Protein AF-A0A3C1A753-F1 (afdb_monomer)

Sequence (246 aa):
MDMDLEMENSFTKRYIFKSLMLLSLISGLFYFYMNHIDFISSALAYNKMNVSNIGYTFLRMFGGIFLPVVFIVPSMFEYGRIKLARAGFIAYGICHLITASWIIYFLVSKPASDILSQAKVLEFLKEGGFVYSITFWDTYGLLGTVFSIIYGIVAIYTGIFFDRDKAIAKMLVLLLFTLRILLPLFSNMLTEGRIFSLFWITNNALQIASQLLFSIAIMIAGSSNYTWIELVWDQLATAENEYTEQ

Radius of gyration: 20.33 Å; Cα contacts (8 Å, |Δi|>4): 313; chains: 1; bounding box: 58×30×67 Å

Secondary structure (DSSP, 8-state):
-HHHHHHHHHHHHHHHHHHHHHHHHHHHHHHIIIIIHHHHHHHHHTT---HHHHHHHHHHHIIIIIHHHHHHSPPSSTTHHHHHHHHHHHHHHHHHHHGGGHHHHHHHHS-GGGGG-HHHHHHHHHHTT--SSBSBSS--SHHHHHHHHHHHHHHHHHHHHTTT-HHHHHHHHHHHHHHHHHHHHHHHHHHTS-S--HHHHHHHHHHHHHHHHHHHHHHHHTTSHHHHIIIII--STTHHHHTT--

Foldseek 3Di:
DVVVVVVVLLVVLVVLLLVLLVLLQVLLVVLCVPPPVVLVVVCVVVVLCDQLNVLVNVLSCLQRHQLSCLLNDQDPDQQSSLLSNLVSLLSNLVSLLSNLCVVVVCVVPDPPVCLPPLVSQVVSCVVSVRPQASVAPPQGGDLSNVLSNVLSVLSNVLSVCVPPDLVVNLVSLVVSLVSNQVSNQVRCCVPPVDRDDPVRCVSCVSNSSSSVSNSVSSVSCSPDPVSVCVRRSVDPPVVVVVVVVD

Nearest PDB structures (foldseek):
  7s3i-assembly1_R  TM=2.939E-01  e=1.396E-01  Homo sapiens
  8ha0-assembly1_R  TM=3.255E-01  e=3.904E-01  Homo sapiens
  8yh5-assembly1_R  TM=3.008E-01  e=5.741E-01  Influenza A virus (A/Victoria/3/1975(H3N2))
  8hao-assembly1_I  TM=3.132E-01  e=6.528E-01  Homo sapiens
  8jwz-assembly1_A  TM=3.282E-01  e=7.189E+00  Homo sapiens

Mean predicted aligned error: 6.45 Å

pLDDT: mean 85.04, std 13.39, range [38.66, 98.25]

Structure (mmCIF, N/CA/C/O backbone):
data_AF-A0A3C1A753-F1
#
_entry.id   AF-A0A3C1A753-F1
#
loop_
_atom_site.group_PDB
_atom_site.id
_atom_site.type_symbol
_atom_site.label_atom_id
_atom_site.label_alt_id
_atom_site.label_comp_id
_atom_site.label_asym_id
_atom_site.label_entity_id
_atom_site.label_seq_id
_atom_site.pdbx_PDB_ins_code
_atom_site.Cartn_x
_atom_site.Cartn_y
_atom_site.Cartn_z
_atom_site.occupancy
_atom_site.B_iso_or_equiv
_atom_site.auth_seq_id
_atom_site.auth_comp_id
_atom_site.auth_asym_id
_atom_site.auth_atom_id
_atom_site.pdbx_PDB_model_num
ATOM 1 N N . MET A 1 1 ? -16.183 -0.041 39.823 1.00 55.12 1 MET A N 1
ATOM 2 C CA . MET A 1 1 ? -14.736 0.255 39.882 1.00 55.12 1 MET A CA 1
ATOM 3 C C . MET A 1 1 ? -14.019 -0.216 38.622 1.00 55.12 1 MET A C 1
ATOM 5 O O . MET A 1 1 ? -13.418 0.628 37.980 1.00 55.12 1 MET A O 1
ATOM 9 N N . ASP A 1 2 ? -14.144 -1.483 38.196 1.00 59.03 2 ASP A N 1
ATOM 10 C CA . ASP A 1 2 ? -13.547 -1.934 36.916 1.00 59.03 2 ASP A CA 1
ATOM 11 C C . ASP A 1 2 ? -14.225 -1.336 35.668 1.00 59.03 2 ASP A C 1
ATOM 13 O O . ASP A 1 2 ? -13.555 -1.014 34.692 1.00 59.03 2 ASP A O 1
ATOM 17 N N . MET A 1 3 ? -15.539 -1.096 35.722 1.00 57.91 3 MET A N 1
ATOM 18 C CA . MET A 1 3 ? -16.307 -0.544 34.596 1.00 57.91 3 MET A CA 1
ATOM 19 C C . MET A 1 3 ? -15.998 0.939 34.311 1.00 57.91 3 MET A C 1
ATOM 21 O O . MET A 1 3 ? -15.917 1.343 33.153 1.00 57.91 3 MET A O 1
ATOM 25 N N . ASP A 1 4 ? -15.756 1.746 35.350 1.00 57.72 4 ASP A N 1
ATOM 26 C CA . ASP A 1 4 ? -15.390 3.163 35.195 1.00 57.72 4 ASP A CA 1
ATOM 27 C C . ASP A 1 4 ? -13.983 3.310 34.591 1.00 57.72 4 ASP A C 1
ATOM 29 O O . ASP A 1 4 ? -13.765 4.130 33.698 1.00 57.72 4 ASP A O 1
ATOM 33 N N . LEU A 1 5 ? -13.049 2.443 35.008 1.00 62.38 5 LEU A N 1
ATOM 34 C CA . LEU A 1 5 ? -11.703 2.348 34.436 1.00 62.38 5 LEU A CA 1
ATOM 35 C C . LEU A 1 5 ? -11.726 1.870 32.974 1.00 62.38 5 LEU A C 1
ATOM 37 O O . LEU A 1 5 ? -10.949 2.364 32.156 1.00 62.38 5 LEU A O 1
ATOM 41 N N . GLU A 1 6 ? -12.610 0.935 32.610 1.00 60.88 6 GLU A N 1
ATOM 42 C CA . GLU A 1 6 ? -12.778 0.509 31.214 1.00 60.88 6 GLU A CA 1
ATOM 43 C C . GLU A 1 6 ? -13.370 1.612 30.325 1.00 60.88 6 GLU A C 1
ATOM 45 O O . GLU A 1 6 ? -12.898 1.802 29.196 1.00 60.88 6 GLU A O 1
ATOM 50 N N . MET A 1 7 ? -14.341 2.382 30.827 1.00 60.47 7 MET A N 1
ATOM 51 C CA . MET A 1 7 ? -14.925 3.508 30.089 1.00 60.47 7 MET A CA 1
ATOM 52 C C . MET A 1 7 ? -13.920 4.644 29.859 1.00 60.47 7 MET A C 1
ATOM 54 O O . MET A 1 7 ? -13.778 5.119 28.726 1.00 60.47 7 MET A O 1
ATOM 58 N N . GLU A 1 8 ? -13.173 5.048 30.890 1.00 66.56 8 GLU A N 1
ATOM 59 C CA . GLU A 1 8 ? -12.147 6.096 30.784 1.00 66.56 8 GLU A CA 1
ATOM 60 C C . GLU A 1 8 ? -11.019 5.692 29.813 1.00 66.56 8 GLU A C 1
ATOM 62 O O . GLU A 1 8 ? -10.555 6.480 28.975 1.00 66.56 8 GLU A O 1
ATOM 67 N N . ASN A 1 9 ? -10.635 4.413 29.839 1.00 76.50 9 ASN A N 1
ATOM 68 C CA . ASN A 1 9 ? -9.655 3.853 28.916 1.00 76.50 9 ASN A CA 1
ATOM 69 C C . ASN A 1 9 ? -10.192 3.800 27.471 1.00 76.50 9 ASN A C 1
ATOM 71 O O . ASN A 1 9 ? -9.440 4.045 26.524 1.00 76.50 9 ASN A O 1
ATOM 75 N N . SER A 1 10 ? -11.493 3.551 27.267 1.00 76.06 10 SER A N 1
ATOM 76 C CA . SER A 1 10 ? -12.080 3.571 25.919 1.00 76.06 10 SER A CA 1
ATOM 77 C C . SER A 1 10 ? -12.083 4.968 25.301 1.00 76.06 10 SER A C 1
ATOM 79 O O . SER A 1 10 ? -11.733 5.125 24.127 1.00 76.06 10 SER A O 1
ATOM 81 N N . PHE A 1 11 ? -12.388 6.003 26.091 1.00 82.56 11 PHE A N 1
ATOM 82 C CA . PHE A 1 11 ? -12.322 7.387 25.622 1.00 82.56 11 PHE A CA 1
ATOM 83 C C . PHE A 1 11 ? -10.909 7.720 25.135 1.00 82.56 11 PHE A C 1
ATOM 85 O O . PHE A 1 11 ? -10.722 8.117 23.985 1.00 82.56 11 PHE A O 1
ATOM 92 N N . THR A 1 12 ? -9.892 7.440 25.950 1.00 89.06 12 THR A N 1
ATOM 93 C CA . THR A 1 12 ? -8.487 7.666 25.582 1.00 89.06 12 THR A CA 1
ATOM 94 C C . THR A 1 12 ? -8.103 6.923 24.296 1.00 89.06 12 THR A C 1
ATOM 96 O O . THR A 1 12 ? -7.538 7.520 23.373 1.00 89.06 12 THR A O 1
ATOM 99 N N . LYS A 1 13 ? -8.475 5.641 24.168 1.00 89.75 13 LYS A N 1
ATOM 100 C CA . LYS A 1 13 ? -8.228 4.844 22.954 1.00 89.75 13 LYS A CA 1
ATOM 101 C C . LYS A 1 13 ? -8.903 5.432 21.716 1.00 89.75 13 LYS A C 1
ATOM 103 O O . LYS A 1 13 ? -8.273 5.464 20.659 1.00 89.75 13 LYS A O 1
ATOM 108 N N . ARG A 1 14 ? -10.135 5.941 21.833 1.00 90.19 14 ARG A N 1
ATOM 109 C CA . ARG A 1 14 ? -10.855 6.621 20.742 1.00 90.19 14 ARG A CA 1
ATOM 110 C C . ARG A 1 14 ? -10.078 7.839 20.237 1.00 90.19 14 ARG A C 1
ATOM 112 O O . ARG A 1 14 ? -9.915 7.988 19.025 1.00 90.19 14 ARG A O 1
ATOM 119 N N . TYR A 1 15 ? -9.579 8.695 21.133 1.00 92.31 15 TYR A N 1
ATOM 120 C CA . TYR A 1 15 ? -8.795 9.878 20.742 1.00 92.31 15 TYR A CA 1
ATOM 121 C C . TYR A 1 15 ? -7.475 9.505 20.082 1.00 92.31 15 TYR A C 1
ATOM 123 O O . TYR A 1 15 ? -7.141 10.067 19.035 1.00 92.31 15 TYR A O 1
ATOM 131 N N . ILE A 1 16 ? -6.745 8.543 20.653 1.00 95.19 16 ILE A N 1
ATOM 132 C CA . ILE A 1 16 ? -5.482 8.080 20.074 1.00 95.19 16 ILE A CA 1
ATOM 133 C C . ILE A 1 16 ? -5.736 7.490 18.683 1.00 95.19 16 ILE A C 1
ATOM 135 O O . ILE A 1 16 ? -5.066 7.878 17.729 1.00 95.19 16 ILE A O 1
ATOM 139 N N . PHE A 1 17 ? -6.742 6.625 18.533 1.00 94.94 17 PHE A N 1
ATOM 140 C CA . PHE A 1 17 ? -7.103 6.029 17.247 1.00 94.94 17 PHE A CA 1
ATOM 141 C C . PHE A 1 17 ? -7.399 7.085 16.180 1.00 94.94 17 PHE A C 1
ATOM 143 O O . PHE A 1 17 ? -6.799 7.062 15.105 1.00 94.94 17 PHE A O 1
ATOM 150 N N . LYS A 1 18 ? -8.287 8.040 16.482 1.00 94.06 18 LYS A N 1
ATOM 151 C CA . LYS A 1 18 ? -8.652 9.108 15.540 1.00 94.06 18 LYS A CA 1
ATOM 152 C C . LYS A 1 18 ? -7.454 9.982 15.182 1.00 94.06 18 LYS A C 1
ATOM 154 O O . LYS A 1 18 ? -7.287 10.327 14.016 1.00 94.06 18 LYS A O 1
ATOM 159 N N . SER A 1 19 ? -6.603 10.297 16.158 1.00 96.88 19 SER A N 1
ATOM 160 C CA . SER A 1 19 ? -5.391 11.091 15.930 1.00 96.88 19 SER A CA 1
ATOM 161 C C . SER A 1 19 ? -4.410 10.360 15.017 1.00 96.88 19 SER A C 1
ATOM 163 O O . SER A 1 19 ? -3.898 10.948 14.070 1.00 96.88 19 SER A O 1
ATOM 165 N N . LEU A 1 20 ? -4.191 9.061 15.242 1.00 97.81 20 LEU A N 1
ATOM 166 C CA . LEU A 1 20 ? -3.329 8.239 14.393 1.00 97.81 20 LEU A CA 1
ATOM 167 C C . LEU A 1 20 ? -3.884 8.092 12.974 1.00 97.81 20 LEU A C 1
ATOM 169 O O . LEU A 1 20 ? -3.118 8.202 12.020 1.00 97.81 20 LEU A O 1
ATOM 173 N N . MET A 1 21 ? -5.197 7.896 12.813 1.00 96.94 21 MET A N 1
ATOM 174 C CA . MET A 1 21 ? -5.832 7.852 11.491 1.00 96.94 21 MET A CA 1
ATOM 175 C C . MET A 1 21 ? -5.707 9.194 10.765 1.00 96.94 21 MET A C 1
ATOM 177 O O . MET A 1 21 ? -5.356 9.221 9.587 1.00 96.94 21 MET A O 1
ATOM 181 N N . LEU A 1 22 ? -5.918 10.314 11.464 1.00 97.38 22 LEU A N 1
ATOM 182 C CA . LEU A 1 22 ? -5.755 11.651 10.895 1.00 97.38 22 LEU A CA 1
ATOM 183 C C . LEU A 1 22 ? -4.306 11.916 10.473 1.00 97.38 22 LEU A C 1
ATOM 185 O O . LEU A 1 22 ? -4.066 12.367 9.356 1.00 97.38 22 LEU A O 1
ATOM 189 N N . LEU A 1 23 ? -3.332 11.597 11.326 1.00 97.81 23 LEU A N 1
ATOM 190 C CA . LEU A 1 23 ? -1.914 11.725 10.987 1.00 97.81 23 LEU A CA 1
ATOM 191 C C . LEU A 1 23 ? -1.521 10.787 9.837 1.00 97.81 23 LEU A C 1
ATOM 193 O O . LEU A 1 23 ? -0.737 11.176 8.969 1.00 97.81 23 LEU A O 1
ATOM 197 N N . SER A 1 24 ? -2.088 9.578 9.790 1.00 97.62 24 SER A N 1
ATOM 198 C CA . SER A 1 24 ? -1.908 8.640 8.680 1.00 97.62 24 SER A CA 1
ATOM 199 C C . SER A 1 24 ? -2.419 9.229 7.363 1.00 97.62 24 SER A C 1
ATOM 201 O O . SER A 1 24 ? -1.692 9.202 6.365 1.00 97.62 24 SER A O 1
ATOM 203 N N . LEU A 1 25 ? -3.612 9.833 7.379 1.00 97.44 25 LEU A N 1
ATOM 204 C CA . LEU A 1 25 ? -4.205 10.518 6.234 1.00 97.44 25 LEU A CA 1
ATOM 205 C C . LEU A 1 25 ? -3.361 11.714 5.787 1.00 97.44 25 LEU A C 1
ATOM 207 O O . LEU A 1 25 ? -3.042 11.823 4.608 1.00 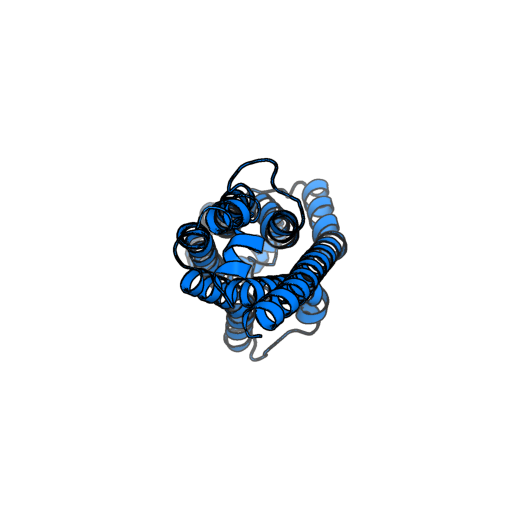97.44 25 LEU A O 1
ATOM 211 N N . ILE A 1 26 ? -2.971 12.593 6.714 1.00 97.31 26 ILE A N 1
ATOM 212 C CA . ILE A 1 26 ? -2.125 13.757 6.412 1.00 97.31 26 ILE A CA 1
ATOM 213 C C . ILE A 1 26 ? -0.814 13.288 5.774 1.00 97.31 26 ILE A C 1
ATOM 215 O O . ILE A 1 26 ? -0.447 13.771 4.707 1.00 97.31 26 ILE A O 1
ATOM 219 N N . SER A 1 27 ? -0.147 12.291 6.357 1.00 95.94 27 SER A N 1
ATOM 220 C CA . SER A 1 27 ? 1.099 11.740 5.806 1.00 95.94 27 SER A CA 1
ATOM 221 C C . SER A 1 27 ? 0.900 11.180 4.392 1.00 95.94 27 SER A C 1
ATOM 223 O O . SER A 1 27 ? 1.724 11.411 3.507 1.00 95.94 27 SER A O 1
ATOM 225 N N . GLY A 1 28 ? -0.213 10.481 4.156 1.00 94.44 28 GLY A N 1
ATOM 226 C CA . GLY A 1 28 ? -0.566 9.942 2.846 1.00 94.44 28 GLY A CA 1
ATOM 227 C C . GLY A 1 28 ? -0.881 11.021 1.807 1.00 94.44 28 GLY A C 1
ATOM 228 O O . GLY A 1 28 ? -0.413 10.924 0.673 1.00 94.44 28 GLY A O 1
ATOM 229 N N . LEU A 1 29 ? -1.600 12.078 2.193 1.00 95.06 29 LEU A N 1
ATOM 230 C CA . LEU A 1 29 ? -1.891 13.236 1.342 1.00 95.06 29 LEU A CA 1
ATOM 231 C C . LEU A 1 29 ? -0.622 14.013 0.988 1.00 95.06 29 LEU A C 1
ATOM 233 O O . LEU A 1 29 ? -0.420 14.334 -0.180 1.00 95.06 29 LEU A O 1
ATOM 237 N N . PHE A 1 30 ? 0.256 14.269 1.961 1.00 93.94 30 PHE A N 1
ATOM 238 C CA . PHE A 1 30 ? 1.541 14.924 1.709 1.00 93.94 30 PHE A CA 1
ATOM 239 C C . PHE A 1 30 ? 2.424 14.084 0.784 1.00 93.94 30 PHE A C 1
ATOM 241 O O . PHE A 1 30 ? 3.000 14.622 -0.158 1.00 93.94 30 PHE A O 1
ATOM 248 N N . TYR A 1 31 ? 2.488 12.763 0.991 1.00 90.25 31 TYR A N 1
ATOM 249 C CA . TYR A 1 31 ? 3.198 11.869 0.076 1.00 90.25 31 TYR A CA 1
ATOM 250 C C . TYR A 1 31 ? 2.623 11.942 -1.345 1.00 90.25 31 TYR A C 1
ATOM 252 O O . TYR A 1 31 ? 3.378 12.081 -2.308 1.00 90.25 31 TYR A O 1
ATOM 260 N N . PHE A 1 32 ? 1.294 11.869 -1.472 1.00 90.19 32 PHE A N 1
ATOM 261 C CA . PHE A 1 32 ? 0.607 11.936 -2.759 1.00 90.19 32 PHE A CA 1
ATOM 262 C C . PHE A 1 32 ? 0.884 13.266 -3.471 1.00 90.19 32 PHE A C 1
ATOM 264 O O . PHE A 1 32 ? 1.232 13.269 -4.649 1.00 90.19 32 PHE A O 1
ATOM 271 N N . TYR A 1 33 ? 0.805 14.382 -2.747 1.00 89.94 33 TYR A N 1
ATOM 272 C CA . TYR A 1 33 ? 1.102 15.710 -3.274 1.00 89.94 33 TYR A CA 1
ATOM 273 C C . TYR A 1 33 ? 2.557 15.834 -3.739 1.00 89.94 33 TYR A C 1
ATOM 275 O O . TYR A 1 33 ? 2.796 16.181 -4.890 1.00 89.94 33 TYR A O 1
ATOM 283 N N . MET A 1 34 ? 3.522 15.502 -2.875 1.00 86.31 34 MET A N 1
ATOM 284 C CA . MET A 1 34 ? 4.944 15.739 -3.146 1.00 86.31 34 MET A CA 1
ATOM 285 C C . MET A 1 34 ? 5.547 14.805 -4.194 1.00 86.31 34 MET A C 1
ATOM 287 O O . MET A 1 34 ? 6.468 15.206 -4.891 1.00 86.31 34 MET A O 1
ATOM 291 N N . ASN A 1 35 ? 5.093 13.550 -4.271 1.00 80.69 35 ASN A N 1
ATOM 292 C CA . ASN A 1 35 ? 5.748 12.542 -5.113 1.00 80.69 35 ASN A CA 1
ATOM 293 C C . ASN A 1 35 ? 4.867 12.046 -6.260 1.00 80.69 35 ASN A C 1
ATOM 295 O O . ASN A 1 35 ? 5.382 11.568 -7.270 1.00 80.69 35 ASN A O 1
ATOM 299 N N . HIS A 1 36 ? 3.541 12.093 -6.107 1.00 85.88 36 HIS A N 1
ATOM 300 C CA . HIS A 1 36 ? 2.639 11.385 -7.016 1.00 85.88 36 HIS A CA 1
ATOM 301 C C . HIS A 1 36 ? 1.930 12.304 -8.017 1.00 85.88 36 HIS A C 1
ATOM 303 O O . HIS A 1 36 ? 1.678 11.882 -9.145 1.00 85.88 36 HIS A O 1
ATOM 309 N N . ILE A 1 37 ? 1.661 13.566 -7.669 1.00 87.75 37 ILE A N 1
ATOM 310 C CA . ILE A 1 37 ? 1.078 14.539 -8.614 1.00 87.75 37 ILE A CA 1
ATOM 311 C C . ILE A 1 37 ? 2.035 14.830 -9.775 1.00 87.75 37 ILE A C 1
ATOM 313 O O . ILE A 1 37 ? 1.609 14.820 -10.934 1.00 87.75 37 ILE A O 1
ATOM 317 N N . ASP A 1 38 ? 3.323 15.016 -9.490 1.00 84.50 38 ASP A N 1
ATOM 318 C CA . ASP A 1 38 ? 4.346 15.237 -10.520 1.00 84.50 38 ASP A CA 1
ATOM 319 C C . ASP A 1 38 ? 4.477 14.026 -11.445 1.00 84.50 38 ASP A C 1
ATOM 321 O O . ASP A 1 38 ? 4.609 14.170 -12.664 1.00 84.50 38 ASP A O 1
ATOM 325 N N . PHE A 1 39 ? 4.358 12.821 -10.879 1.00 85.88 39 PHE A N 1
ATOM 326 C CA . PHE A 1 39 ? 4.313 11.583 -11.646 1.00 85.88 39 PHE A CA 1
ATOM 327 C C . PHE A 1 39 ? 3.107 11.548 -12.598 1.00 85.88 39 PHE A C 1
ATOM 329 O O . PHE A 1 39 ? 3.294 11.312 -13.792 1.00 85.88 39 PHE A O 1
ATOM 336 N N . ILE A 1 40 ? 1.886 11.808 -12.108 1.00 89.06 40 ILE A N 1
ATOM 337 C CA . ILE A 1 40 ? 0.671 11.801 -12.943 1.00 89.06 40 ILE A CA 1
ATOM 338 C C . ILE A 1 40 ? 0.789 12.843 -14.057 1.00 89.06 40 ILE A C 1
ATOM 340 O O . ILE A 1 40 ? 0.540 12.533 -15.222 1.00 89.06 40 ILE A O 1
ATOM 344 N N . SER A 1 41 ? 1.193 14.064 -13.705 1.00 88.19 41 SER A N 1
ATOM 345 C CA . SER A 1 41 ? 1.320 15.177 -14.647 1.00 88.19 41 SER A CA 1
ATOM 346 C C . SER A 1 41 ? 2.337 14.859 -15.740 1.00 88.19 41 SER A C 1
ATOM 348 O O . SER A 1 41 ? 2.051 15.047 -16.920 1.00 88.19 41 SER A O 1
ATOM 350 N N . SER A 1 42 ? 3.483 14.281 -15.367 1.00 86.69 42 SER A N 1
ATOM 351 C CA . SER A 1 42 ? 4.502 13.834 -16.320 1.00 86.69 42 SER A CA 1
ATOM 352 C C . SER A 1 42 ? 3.988 12.696 -17.206 1.00 86.69 42 SER A C 1
ATOM 354 O O . SER A 1 42 ? 4.129 12.746 -18.427 1.00 86.69 42 SER A O 1
ATOM 356 N N . ALA A 1 43 ? 3.342 11.681 -16.626 1.00 87.94 43 ALA A N 1
ATOM 357 C CA . ALA A 1 43 ? 2.802 10.554 -17.383 1.00 87.94 43 ALA A CA 1
ATOM 358 C C . ALA A 1 43 ? 1.745 10.998 -18.408 1.00 87.94 43 ALA A C 1
ATOM 360 O O . ALA A 1 43 ? 1.708 10.461 -19.514 1.00 87.94 43 ALA A O 1
ATOM 361 N N . LEU A 1 44 ? 0.917 11.991 -18.072 1.00 89.75 44 LEU A N 1
ATOM 362 C CA . LEU A 1 44 ? -0.050 12.580 -18.998 1.00 89.75 44 LEU A CA 1
ATOM 363 C C . LEU A 1 44 ? 0.633 13.434 -20.072 1.00 89.75 44 LEU A C 1
ATOM 365 O O . LEU A 1 44 ? 0.372 13.229 -21.256 1.00 89.75 44 LEU A O 1
ATOM 369 N N . ALA A 1 45 ? 1.540 14.335 -19.682 1.00 90.44 45 ALA A N 1
ATOM 370 C CA . ALA A 1 45 ? 2.228 15.242 -20.604 1.00 90.44 45 ALA A CA 1
ATOM 371 C C . ALA A 1 45 ? 3.022 14.498 -21.691 1.00 90.44 45 ALA A C 1
ATOM 373 O O . ALA A 1 45 ? 3.040 14.922 -22.843 1.00 90.44 45 ALA A O 1
ATOM 374 N N . TYR A 1 46 ? 3.632 13.361 -21.344 1.00 88.44 46 TYR A N 1
ATOM 375 C CA . TYR A 1 46 ? 4.403 12.539 -22.281 1.00 88.44 46 TYR A CA 1
ATOM 376 C C . TYR A 1 46 ? 3.596 11.400 -22.930 1.00 88.44 46 TYR A C 1
ATOM 378 O O . TYR A 1 46 ? 4.179 10.553 -23.609 1.00 88.44 46 TYR A O 1
ATOM 386 N N . ASN A 1 47 ? 2.272 11.352 -22.730 1.00 88.12 47 ASN A N 1
ATOM 387 C CA . ASN A 1 47 ? 1.389 10.285 -23.218 1.00 88.12 47 ASN A CA 1
ATOM 388 C C . ASN A 1 47 ? 1.871 8.869 -22.830 1.00 88.12 47 ASN A C 1
ATOM 390 O O . ASN A 1 47 ? 1.878 7.928 -23.625 1.00 88.12 47 ASN A O 1
ATOM 394 N N . LYS A 1 48 ? 2.322 8.725 -21.581 1.00 88.69 48 LYS A N 1
ATOM 395 C CA . LYS A 1 48 ? 2.802 7.474 -20.977 1.00 88.69 48 LYS A CA 1
ATOM 396 C C . LYS A 1 48 ? 1.834 6.929 -19.924 1.00 88.69 48 LYS A C 1
ATOM 398 O O . LYS A 1 48 ? 2.218 6.098 -19.107 1.00 88.69 48 LYS A O 1
ATOM 403 N N . MET A 1 49 ? 0.571 7.356 -19.918 1.00 90.00 49 MET A N 1
ATOM 404 C CA . MET A 1 49 ? -0.440 6.838 -18.988 1.00 90.00 49 MET A CA 1
ATOM 405 C C . MET A 1 49 ? -0.949 5.452 -19.430 1.00 90.00 49 MET A C 1
ATOM 407 O O . MET A 1 49 ? -2.010 5.314 -20.029 1.00 90.00 49 MET A O 1
ATOM 411 N N . ASN A 1 50 ? -0.158 4.414 -19.157 1.00 89.38 50 ASN A N 1
ATOM 412 C CA . ASN A 1 50 ? -0.504 3.013 -19.414 1.00 89.38 50 ASN A CA 1
ATOM 413 C C . ASN A 1 50 ? -1.251 2.361 -18.227 1.00 89.38 50 ASN A C 1
ATOM 415 O O . ASN A 1 50 ? -1.370 2.944 -17.148 1.00 89.38 50 ASN A O 1
ATOM 419 N N . VAL A 1 51 ? -1.738 1.125 -18.409 1.00 90.94 51 VAL A N 1
ATOM 420 C CA . VAL A 1 51 ? -2.531 0.391 -17.397 1.00 90.94 51 VAL A CA 1
ATOM 421 C C . VAL A 1 51 ? -1.783 0.237 -16.069 1.00 90.94 51 VAL A C 1
ATOM 423 O O . VAL A 1 51 ? -2.369 0.444 -15.007 1.00 90.94 51 VAL A O 1
ATOM 426 N N . SER A 1 52 ? -0.480 -0.053 -16.113 1.00 89.44 52 SER A N 1
ATOM 427 C CA . SER A 1 52 ? 0.354 -0.146 -14.910 1.00 89.44 52 SER A CA 1
ATOM 428 C C . SER A 1 52 ? 0.406 1.187 -14.154 1.00 89.44 52 SER A C 1
ATOM 430 O O . SER A 1 52 ? 0.269 1.213 -12.933 1.00 89.44 52 SER A O 1
ATOM 432 N N . ASN A 1 53 ? 0.541 2.307 -14.867 1.00 89.12 53 ASN A N 1
ATOM 433 C CA . ASN A 1 53 ? 0.593 3.652 -14.286 1.00 89.12 53 ASN A CA 1
ATOM 434 C C . ASN A 1 53 ? -0.754 4.087 -13.677 1.00 89.12 53 ASN A C 1
ATOM 436 O O . ASN A 1 53 ? -0.789 4.732 -12.623 1.00 89.12 53 ASN A O 1
ATOM 440 N N . ILE A 1 54 ? -1.866 3.677 -14.293 1.00 90.94 54 ILE A N 1
ATOM 441 C CA . ILE A 1 54 ? -3.217 3.864 -13.746 1.00 90.94 54 ILE A CA 1
ATOM 442 C C . ILE A 1 54 ? -3.380 3.048 -12.459 1.00 90.94 54 ILE A C 1
ATOM 444 O O . ILE A 1 54 ? -3.762 3.601 -11.425 1.00 90.94 54 ILE A O 1
ATOM 448 N N . GLY A 1 55 ? -3.023 1.759 -12.491 1.00 91.62 55 GLY A N 1
ATOM 449 C CA . GLY A 1 55 ? -3.032 0.893 -11.311 1.00 91.62 55 GLY A CA 1
ATOM 450 C C . GLY A 1 55 ? -2.185 1.469 -10.178 1.00 91.62 55 GLY A C 1
ATOM 451 O O . GLY A 1 55 ? -2.637 1.529 -9.039 1.00 91.62 55 GLY A O 1
ATOM 452 N N . TYR A 1 56 ? -1.001 1.992 -10.498 1.00 88.88 56 TYR A N 1
ATOM 453 C CA . TYR A 1 56 ? -0.111 2.640 -9.538 1.00 88.88 56 TYR A CA 1
ATOM 454 C C . TYR A 1 56 ? -0.732 3.898 -8.919 1.00 88.88 56 TYR A C 1
ATOM 456 O O . TYR A 1 56 ? -0.572 4.149 -7.726 1.00 88.88 56 TYR A O 1
ATOM 464 N N . THR A 1 57 ? -1.496 4.667 -9.694 1.00 90.25 57 THR A N 1
ATOM 465 C CA . THR A 1 57 ? -2.200 5.845 -9.179 1.00 90.25 57 THR A CA 1
ATOM 466 C C . THR A 1 57 ? -3.279 5.478 -8.176 1.00 90.25 57 THR A C 1
ATOM 468 O O . THR A 1 57 ? -3.262 5.966 -7.042 1.00 90.25 57 THR A O 1
ATOM 471 N N . PHE A 1 58 ? -4.167 4.559 -8.547 1.00 93.06 58 PHE A N 1
ATOM 472 C CA . PHE A 1 58 ? -5.206 4.089 -7.636 1.00 93.06 58 PHE A CA 1
ATOM 473 C C . PHE A 1 58 ? -4.623 3.393 -6.413 1.00 93.06 58 PHE A C 1
ATOM 475 O O . PHE A 1 58 ? -5.124 3.571 -5.307 1.00 93.06 58 PHE A O 1
ATOM 482 N N . LEU A 1 59 ? -3.516 2.676 -6.573 1.00 91.88 59 LEU A N 1
ATOM 483 C CA . LEU A 1 59 ? -2.802 2.056 -5.472 1.00 91.88 59 LEU A CA 1
ATOM 484 C C . LEU A 1 59 ? -2.400 3.068 -4.387 1.00 91.88 59 LEU A C 1
ATOM 486 O O . LEU A 1 59 ? -2.623 2.814 -3.200 1.00 91.88 59 LEU A O 1
ATOM 490 N N . ARG A 1 60 ? -1.829 4.219 -4.772 1.00 89.44 60 ARG A N 1
ATOM 491 C CA . ARG A 1 60 ? -1.463 5.276 -3.812 1.00 89.44 60 ARG A CA 1
ATOM 492 C C . ARG A 1 60 ? -2.697 5.892 -3.157 1.00 89.44 60 ARG A C 1
ATOM 494 O O . ARG A 1 60 ? -2.683 6.115 -1.948 1.00 89.44 60 ARG A O 1
ATOM 501 N N . MET A 1 61 ? -3.768 6.100 -3.924 1.00 91.94 61 MET A N 1
ATOM 502 C CA . MET A 1 61 ? -5.031 6.626 -3.400 1.00 91.94 61 MET A CA 1
ATOM 503 C C . MET A 1 61 ? -5.674 5.671 -2.391 1.00 91.94 61 MET A C 1
ATOM 505 O O . MET A 1 61 ? -6.032 6.096 -1.295 1.00 91.94 61 MET A O 1
ATOM 509 N N . PHE A 1 62 ? -5.785 4.379 -2.710 1.00 93.81 62 PHE A N 1
ATOM 510 C CA . PHE A 1 62 ? -6.423 3.410 -1.822 1.00 93.81 62 PHE A CA 1
ATOM 511 C C . PHE A 1 62 ? -5.629 3.201 -0.531 1.00 93.81 62 PHE A C 1
ATOM 513 O O . PHE A 1 62 ? -6.191 3.285 0.560 1.00 93.81 62 PHE A O 1
ATOM 520 N N . GLY A 1 63 ? -4.318 2.973 -0.651 1.00 88.81 63 GLY A N 1
ATOM 521 C CA . GLY A 1 63 ?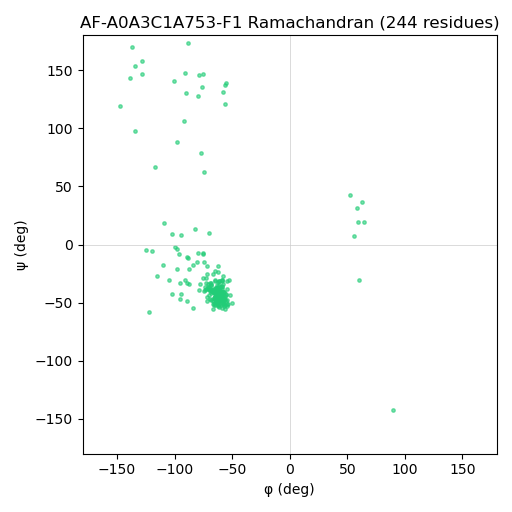 -3.468 2.663 0.496 1.00 88.81 63 GLY A CA 1
ATOM 522 C C . GLY A 1 63 ? -3.170 3.859 1.402 1.00 88.81 63 GLY A C 1
ATOM 523 O O . GLY A 1 63 ? -3.116 3.692 2.615 1.00 88.81 63 GLY A O 1
ATOM 524 N N . GLY A 1 64 ? -2.946 5.045 0.825 1.00 89.00 64 GLY A N 1
ATOM 525 C CA . GLY A 1 64 ? -2.503 6.228 1.572 1.00 89.00 64 GLY A CA 1
ATOM 526 C C . GLY A 1 64 ? -3.613 7.204 1.961 1.00 89.00 64 GLY A C 1
ATOM 527 O O . GLY A 1 64 ? -3.419 7.992 2.879 1.00 89.00 64 GLY A O 1
ATOM 528 N N . ILE A 1 65 ? -4.760 7.181 1.275 1.00 93.94 65 ILE A N 1
ATOM 529 C CA . ILE A 1 65 ? -5.824 8.182 1.466 1.00 93.94 65 ILE A CA 1
ATOM 530 C C . ILE A 1 65 ? -7.134 7.500 1.853 1.00 93.94 65 ILE A C 1
ATOM 532 O O . ILE A 1 65 ? -7.677 7.768 2.921 1.00 93.94 65 ILE A O 1
ATOM 536 N N . PHE A 1 66 ? -7.636 6.595 1.013 1.00 95.38 66 PHE A N 1
ATOM 537 C CA . PHE A 1 66 ? -8.956 5.995 1.196 1.00 95.38 66 PHE A CA 1
ATOM 538 C C . PHE A 1 66 ? -9.060 5.202 2.502 1.00 95.38 66 PHE A C 1
ATOM 540 O O . PHE A 1 66 ? -9.984 5.437 3.275 1.00 95.38 66 PHE A O 1
ATOM 547 N N . LEU A 1 67 ? -8.113 4.295 2.775 1.00 95.44 67 LEU A N 1
ATOM 548 C CA . LEU A 1 67 ? -8.159 3.458 3.977 1.00 95.44 67 LEU A CA 1
ATOM 549 C C . LEU A 1 67 ? -8.189 4.287 5.277 1.00 95.44 67 LEU A C 1
ATOM 551 O O . LEU A 1 67 ? -9.091 4.048 6.075 1.00 95.44 67 LEU A O 1
ATOM 555 N N . PRO A 1 68 ? -7.312 5.288 5.500 1.00 95.62 68 PRO A N 1
ATOM 556 C CA . PRO A 1 68 ? -7.441 6.186 6.651 1.00 95.62 68 PRO A CA 1
ATOM 557 C C . PRO A 1 68 ? -8.770 6.959 6.694 1.00 95.62 68 PRO A C 1
ATOM 559 O O . PRO A 1 68 ? -9.389 7.050 7.754 1.00 95.62 68 PRO A O 1
ATOM 562 N N . VAL A 1 69 ? -9.244 7.481 5.553 1.00 94.81 69 VAL A N 1
ATOM 563 C CA . VAL A 1 69 ? -10.508 8.243 5.463 1.00 94.81 69 VAL A CA 1
ATOM 564 C C . VAL A 1 69 ? -11.701 7.423 5.946 1.00 94.81 69 VAL A C 1
ATOM 566 O O . VAL A 1 69 ? -12.533 7.952 6.684 1.00 94.81 69 VAL A O 1
ATOM 569 N N . VAL A 1 70 ? -11.762 6.135 5.592 1.00 93.94 70 VAL A N 1
ATOM 570 C CA . VAL A 1 70 ? -12.845 5.223 6.004 1.00 93.94 70 VAL A CA 1
ATOM 571 C C . VAL A 1 70 ? -13.033 5.183 7.525 1.00 93.94 70 VAL A C 1
ATOM 573 O O . VAL A 1 70 ? -14.156 5.018 7.993 1.00 93.94 70 VAL A O 1
ATOM 576 N N . PHE A 1 71 ? -11.963 5.361 8.304 1.00 92.62 71 PHE A N 1
ATOM 577 C CA . PHE A 1 71 ? -12.012 5.306 9.769 1.00 92.62 71 PHE A CA 1
ATOM 578 C C . PHE A 1 71 ? -12.142 6.672 10.452 1.00 92.62 71 PHE A C 1
ATOM 580 O O . PHE A 1 71 ? -12.351 6.731 11.664 1.00 92.62 71 PHE A O 1
ATOM 587 N N . ILE A 1 72 ? -12.027 7.767 9.699 1.00 88.88 72 ILE A N 1
ATOM 588 C CA . ILE A 1 72 ? -12.225 9.133 10.204 1.00 88.88 72 ILE A CA 1
ATOM 589 C C . ILE A 1 72 ? -13.662 9.583 9.956 1.00 88.88 72 ILE A C 1
ATOM 591 O O . ILE A 1 72 ? -14.280 10.201 10.824 1.00 88.88 72 ILE A O 1
ATOM 595 N N . VAL A 1 73 ? -14.188 9.288 8.766 1.00 84.81 73 VAL A N 1
ATOM 596 C CA . VAL A 1 73 ? -15.513 9.739 8.348 1.00 84.81 73 VAL A CA 1
ATOM 597 C C . VAL A 1 73 ? -16.580 8.831 8.975 1.00 84.81 73 VAL A C 1
ATOM 599 O O . VAL A 1 73 ? -16.494 7.604 8.856 1.00 84.81 73 VAL A O 1
ATOM 602 N N . PRO A 1 74 ? -17.590 9.395 9.664 1.00 78.50 74 PRO A N 1
ATOM 603 C CA . PRO A 1 74 ? -18.729 8.626 10.151 1.00 78.50 74 PRO A CA 1
ATOM 604 C C . PRO A 1 74 ? -19.422 7.894 9.006 1.00 78.50 74 PRO A C 1
ATOM 606 O O . PRO A 1 74 ? -19.605 8.468 7.929 1.00 78.50 74 PRO A O 1
ATOM 609 N N . SER A 1 75 ? -19.804 6.632 9.209 1.00 80.44 75 SER A N 1
ATOM 610 C CA . SER A 1 75 ? -20.529 5.936 8.159 1.00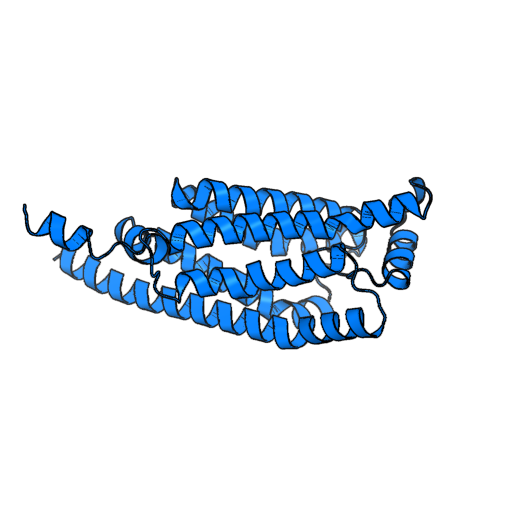 80.44 75 SER A CA 1
ATOM 611 C C . SER A 1 75 ? -21.981 6.395 8.111 1.00 80.44 75 SER A C 1
ATOM 613 O O . SER A 1 75 ? -22.640 6.486 9.139 1.00 80.44 75 SER A O 1
ATOM 615 N N . MET A 1 76 ? -22.499 6.650 6.907 1.00 76.12 76 MET A N 1
ATOM 616 C CA . MET A 1 76 ? -23.932 6.905 6.709 1.00 76.12 76 MET A CA 1
ATOM 617 C C . MET A 1 76 ? -24.765 5.615 6.674 1.00 76.12 76 MET A C 1
ATOM 619 O O . MET A 1 76 ? -25.989 5.681 6.622 1.00 76.12 76 MET A O 1
ATOM 623 N N . PHE A 1 77 ? -24.117 4.445 6.671 1.00 77.94 77 PHE A N 1
ATOM 624 C CA . PHE A 1 77 ? -24.770 3.145 6.553 1.00 77.94 77 PHE A CA 1
ATOM 625 C C . PHE A 1 77 ? -24.317 2.215 7.670 1.00 77.94 77 PHE A C 1
ATOM 627 O O . PHE A 1 77 ? -23.150 2.226 8.068 1.00 77.94 77 PHE A O 1
ATOM 634 N N . GLU A 1 78 ? -25.219 1.343 8.110 1.00 74.62 78 GLU A N 1
ATOM 635 C CA . GLU A 1 78 ? -24.886 0.302 9.072 1.00 74.62 78 GLU A CA 1
ATOM 636 C C . GLU A 1 78 ? -23.756 -0.588 8.533 1.00 74.62 78 GLU A C 1
ATOM 638 O O . GLU A 1 78 ? -23.778 -1.049 7.376 1.00 74.62 78 GLU A O 1
ATOM 643 N N . TYR A 1 79 ? -22.739 -0.804 9.371 1.00 80.62 79 TYR A N 1
ATOM 644 C CA . TYR A 1 79 ? -21.525 -1.538 9.013 1.00 80.62 79 TYR A CA 1
ATOM 645 C C . TYR A 1 79 ? -20.746 -0.928 7.839 1.00 80.62 79 TYR A C 1
ATOM 647 O O . TYR A 1 79 ? -19.957 -1.613 7.179 1.00 80.62 79 TYR A O 1
ATOM 655 N N . GLY A 1 80 ? -20.970 0.343 7.505 1.00 84.38 80 GLY A N 1
ATOM 656 C CA . GLY A 1 80 ? -20.379 0.908 6.301 1.00 84.38 80 GLY A CA 1
ATOM 657 C C . GLY A 1 80 ? -18.867 1.104 6.425 1.00 84.38 80 GLY A C 1
ATOM 658 O O . GLY A 1 80 ? -18.169 0.844 5.448 1.00 84.38 80 GLY A O 1
ATOM 659 N N . ARG A 1 81 ? -18.319 1.433 7.611 1.00 89.94 81 ARG A N 1
ATOM 660 C CA . ARG A 1 81 ? -16.853 1.511 7.803 1.00 89.94 81 ARG A CA 1
ATOM 661 C C . ARG A 1 81 ? -16.175 0.188 7.478 1.00 89.94 81 ARG A C 1
ATOM 663 O O . ARG A 1 81 ? -15.240 0.154 6.682 1.00 89.94 81 ARG A O 1
ATOM 670 N N . ILE A 1 82 ? -16.677 -0.913 8.033 1.00 91.56 82 ILE A N 1
ATOM 671 C CA . ILE A 1 82 ? -16.054 -2.215 7.825 1.00 91.56 82 ILE A CA 1
ATOM 672 C C . ILE A 1 82 ? -16.197 -2.696 6.378 1.00 91.56 82 ILE A C 1
ATOM 674 O O . ILE A 1 82 ? -15.219 -3.149 5.788 1.00 91.56 82 ILE A O 1
ATOM 678 N N . LYS A 1 83 ? -17.367 -2.511 5.748 1.00 91.69 83 LYS A N 1
ATOM 679 C CA . LYS A 1 83 ? -17.573 -2.834 4.324 1.00 91.69 83 LYS A CA 1
ATOM 680 C C . LYS A 1 83 ? -16.637 -2.027 3.419 1.00 91.69 83 LYS A C 1
ATOM 682 O O . LYS A 1 83 ? -16.020 -2.597 2.519 1.00 91.69 83 LYS A O 1
ATOM 687 N N . LEU A 1 84 ? -16.491 -0.727 3.679 1.00 94.06 84 LEU A N 1
ATOM 688 C CA . LEU A 1 84 ? -15.591 0.144 2.923 1.00 94.06 84 LEU A CA 1
ATOM 689 C C . LEU A 1 84 ? -14.123 -0.213 3.157 1.00 94.06 84 LEU A C 1
ATOM 691 O O . LEU A 1 84 ? -13.359 -0.239 2.198 1.00 94.06 84 LEU A O 1
ATOM 695 N N . ALA A 1 85 ? -13.724 -0.553 4.384 1.00 95.12 85 ALA A N 1
ATOM 696 C CA . ALA A 1 85 ? -12.361 -0.984 4.682 1.00 95.12 85 ALA A CA 1
ATOM 697 C C . ALA A 1 85 ? -12.010 -2.268 3.919 1.00 95.12 85 ALA A C 1
ATOM 699 O O . ALA A 1 85 ? -10.965 -2.339 3.273 1.00 95.12 85 ALA A O 1
ATOM 700 N N . ARG A 1 86 ? -12.918 -3.254 3.911 1.00 95.81 86 ARG A N 1
ATOM 701 C CA . ARG A 1 86 ? -12.766 -4.495 3.134 1.00 95.81 86 ARG A CA 1
ATOM 702 C C . ARG A 1 86 ? -12.601 -4.213 1.647 1.00 95.81 86 ARG A C 1
ATOM 704 O O . ARG A 1 86 ? -11.645 -4.689 1.037 1.00 95.81 86 ARG A O 1
ATOM 711 N N . ALA A 1 87 ? -13.502 -3.411 1.080 1.00 95.69 87 ALA A N 1
ATOM 712 C CA . ALA A 1 87 ? -13.428 -3.005 -0.318 1.00 95.69 87 ALA A CA 1
ATOM 713 C C . ALA A 1 87 ? -12.121 -2.254 -0.616 1.00 95.69 87 ALA A C 1
ATOM 715 O O . ALA A 1 87 ? -11.486 -2.520 -1.631 1.00 95.69 87 ALA A O 1
ATOM 716 N N . GLY A 1 88 ? -11.679 -1.383 0.295 1.00 96.44 88 GLY A N 1
ATOM 717 C CA . GLY A 1 88 ? -10.426 -0.641 0.198 1.00 96.44 88 GLY A CA 1
ATOM 718 C C . GLY A 1 88 ? -9.201 -1.549 0.154 1.00 96.44 88 GLY A C 1
ATOM 719 O O . GLY A 1 88 ? -8.362 -1.381 -0.724 1.00 96.44 88 GLY A O 1
ATOM 720 N N . PHE A 1 89 ? -9.111 -2.547 1.038 1.00 97.81 89 PHE A N 1
ATOM 721 C CA . PHE A 1 89 ? -8.017 -3.524 1.030 1.00 97.81 89 PHE A CA 1
ATOM 722 C C . PHE A 1 89 ? -8.017 -4.403 -0.224 1.00 97.81 89 PHE A C 1
ATOM 724 O O . PHE A 1 89 ? -6.960 -4.625 -0.815 1.00 97.81 89 PHE A O 1
ATOM 731 N N . ILE A 1 90 ? -9.193 -4.862 -0.666 1.00 98.06 90 ILE A N 1
ATOM 732 C CA . ILE A 1 90 ? -9.326 -5.653 -1.897 1.00 98.06 90 ILE A CA 1
ATOM 733 C C . ILE A 1 90 ? -8.913 -4.815 -3.110 1.00 98.06 90 ILE A C 1
ATOM 735 O O . ILE A 1 90 ? -8.087 -5.260 -3.904 1.00 98.06 90 ILE A O 1
ATOM 739 N N . ALA A 1 91 ? -9.427 -3.590 -3.238 1.00 97.50 91 ALA A N 1
ATOM 740 C CA . ALA A 1 91 ? -9.071 -2.681 -4.322 1.00 97.50 91 ALA A CA 1
ATOM 741 C C . ALA A 1 91 ? -7.574 -2.344 -4.302 1.00 97.50 91 ALA A C 1
ATOM 743 O O . ALA A 1 91 ? -6.921 -2.384 -5.344 1.00 97.50 91 ALA A O 1
ATOM 744 N N . TYR A 1 92 ? -7.009 -2.093 -3.119 1.00 95.88 92 TYR A N 1
ATOM 745 C CA . TYR A 1 92 ? -5.579 -1.869 -2.932 1.00 95.88 92 TYR A CA 1
ATOM 746 C C . TYR A 1 92 ? -4.745 -3.063 -3.419 1.00 95.88 92 TYR A C 1
ATOM 748 O O . TYR A 1 92 ? -3.782 -2.880 -4.167 1.00 95.88 92 TYR A O 1
ATOM 756 N N . GLY A 1 93 ? -5.149 -4.287 -3.072 1.00 96.12 93 GLY A N 1
ATOM 757 C CA . GLY A 1 93 ? -4.482 -5.503 -3.526 1.00 96.12 93 GLY A CA 1
ATOM 758 C C . GLY A 1 93 ? -4.643 -5.779 -5.024 1.00 96.12 93 GLY A C 1
ATOM 759 O O . GLY A 1 93 ? -3.675 -6.146 -5.682 1.00 96.12 93 GLY A O 1
ATOM 760 N N . ILE A 1 94 ? -5.814 -5.514 -5.607 1.00 96.50 94 ILE A N 1
ATOM 761 C CA . ILE A 1 94 ? -6.021 -5.596 -7.063 1.00 96.50 94 ILE A CA 1
ATOM 762 C C . ILE A 1 94 ? -5.122 -4.593 -7.791 1.00 96.50 94 ILE A C 1
ATOM 764 O O . ILE A 1 94 ? -4.495 -4.946 -8.787 1.00 96.50 94 ILE A O 1
ATOM 768 N N . CYS A 1 95 ? -4.994 -3.364 -7.285 1.00 94.94 95 CYS A N 1
ATOM 769 C CA . CYS A 1 95 ? -4.118 -2.365 -7.895 1.00 94.94 95 CYS A CA 1
ATOM 770 C C . CYS A 1 95 ? -2.651 -2.826 -7.909 1.00 94.94 95 CYS A C 1
ATOM 772 O O . CYS A 1 95 ? -1.964 -2.610 -8.902 1.00 94.94 95 CYS A O 1
ATOM 774 N N . HIS A 1 96 ? -2.197 -3.533 -6.869 1.00 92.12 96 HIS A N 1
ATOM 775 C CA . HIS A 1 96 ? -0.879 -4.181 -6.823 1.00 92.12 96 HIS A CA 1
ATOM 776 C C . HIS A 1 96 ? -0.677 -5.248 -7.915 1.00 92.12 96 HIS A C 1
ATOM 778 O O . HIS A 1 96 ? 0.446 -5.459 -8.377 1.00 92.12 96 HIS A O 1
ATOM 784 N N . LEU A 1 97 ? -1.743 -5.938 -8.324 1.00 92.56 97 LEU A N 1
ATOM 785 C CA . LEU A 1 97 ? -1.699 -6.902 -9.427 1.00 92.56 97 LEU A CA 1
ATOM 786 C C . LEU A 1 97 ? -1.731 -6.190 -10.785 1.00 92.56 97 LEU A C 1
ATOM 788 O O . LEU A 1 97 ? -1.004 -6.566 -11.699 1.00 92.56 97 LEU A O 1
ATOM 792 N N . ILE A 1 98 ? -2.519 -5.119 -10.914 1.00 92.44 98 ILE A N 1
ATOM 793 C CA . ILE A 1 98 ? -2.582 -4.304 -12.137 1.00 92.44 98 ILE A CA 1
ATOM 794 C C . ILE A 1 98 ? -1.233 -3.629 -12.415 1.00 92.44 98 ILE A C 1
ATOM 796 O O . ILE A 1 98 ? -0.810 -3.577 -13.571 1.00 92.44 98 ILE A O 1
ATOM 800 N N . THR A 1 99 ? -0.511 -3.163 -11.391 1.00 88.50 99 THR A N 1
ATOM 801 C CA . THR A 1 99 ? 0.842 -2.606 -11.575 1.00 88.50 99 THR A CA 1
ATOM 802 C C . THR A 1 99 ? 1.837 -3.633 -12.111 1.00 88.50 99 THR A C 1
ATOM 804 O O . THR A 1 99 ? 2.793 -3.249 -12.769 1.00 88.50 99 THR A O 1
ATOM 807 N N . ALA A 1 100 ? 1.615 -4.938 -11.925 1.00 88.31 100 ALA A N 1
ATOM 808 C CA . ALA A 1 100 ? 2.457 -5.985 -12.511 1.00 88.31 100 ALA A CA 1
ATOM 809 C C . ALA A 1 100 ? 2.213 -6.207 -14.020 1.00 88.31 100 ALA A C 1
ATOM 811 O O . ALA A 1 100 ? 2.969 -6.933 -14.668 1.00 88.31 100 ALA A O 1
ATOM 812 N N . SER A 1 101 ? 1.193 -5.569 -14.609 1.00 89.19 101 SER A N 1
ATOM 813 C CA . SER A 1 101 ? 0.838 -5.743 -16.026 1.00 89.19 101 SER A CA 1
ATOM 814 C C . SER A 1 101 ? 1.929 -5.303 -17.005 1.00 89.19 101 SER A C 1
ATOM 816 O O . SER A 1 101 ? 1.917 -5.766 -18.144 1.00 89.19 101 SER A O 1
ATOM 818 N N . TRP A 1 102 ? 2.906 -4.485 -16.582 1.00 88.00 102 TRP A N 1
ATOM 819 C CA . TRP A 1 102 ? 4.060 -4.094 -17.408 1.00 88.00 102 TRP A CA 1
ATOM 820 C C . TRP A 1 102 ? 4.803 -5.308 -17.996 1.00 88.00 102 TRP A C 1
ATOM 822 O O . TRP A 1 102 ? 5.305 -5.221 -19.115 1.00 88.00 102 TRP A O 1
ATOM 832 N N . ILE A 1 103 ? 4.813 -6.456 -17.298 1.00 89.19 103 ILE A N 1
ATOM 833 C CA . ILE A 1 103 ? 5.421 -7.703 -17.791 1.00 89.19 103 ILE A CA 1
ATOM 834 C C . ILE A 1 103 ? 4.786 -8.145 -19.109 1.00 89.19 103 ILE A C 1
ATOM 836 O O . ILE A 1 103 ? 5.490 -8.602 -20.004 1.00 89.19 103 ILE A O 1
ATOM 840 N N . ILE A 1 104 ? 3.470 -7.986 -19.260 1.00 89.69 104 ILE A N 1
ATOM 841 C CA . ILE A 1 104 ? 2.771 -8.355 -20.495 1.00 89.69 104 ILE A CA 1
ATOM 842 C C . ILE A 1 104 ? 3.283 -7.480 -21.645 1.00 89.69 104 ILE A C 1
ATOM 844 O O . ILE A 1 104 ? 3.635 -7.997 -22.701 1.00 89.69 104 ILE A O 1
ATOM 848 N N . TYR A 1 105 ? 3.413 -6.169 -21.420 1.00 89.62 105 TYR A N 1
ATOM 849 C CA . TYR A 1 105 ? 3.979 -5.250 -22.412 1.00 89.62 105 TYR A CA 1
ATOM 850 C C . TYR A 1 105 ? 5.431 -5.600 -22.762 1.00 89.62 105 TYR A C 1
ATOM 852 O O . TYR A 1 105 ? 5.819 -5.520 -23.930 1.00 89.62 105 TYR A O 1
ATOM 860 N N . PHE A 1 106 ? 6.226 -6.019 -21.774 1.00 91.25 106 PHE A N 1
ATOM 861 C CA . PHE A 1 106 ? 7.599 -6.467 -21.992 1.00 91.25 106 PHE A CA 1
ATOM 862 C C . PHE A 1 106 ? 7.639 -7.710 -22.889 1.00 91.25 106 PHE A C 1
ATOM 864 O O . PHE A 1 106 ? 8.311 -7.703 -23.914 1.00 91.25 106 PHE A O 1
ATOM 871 N N . LEU A 1 107 ? 6.874 -8.752 -22.555 1.00 92.12 107 LEU A N 1
ATOM 872 C CA . LEU A 1 107 ? 6.870 -10.023 -23.289 1.00 92.12 107 LEU A CA 1
ATOM 873 C C . LEU A 1 107 ? 6.310 -9.905 -24.714 1.00 92.12 107 LEU A C 1
ATOM 875 O O . LEU A 1 107 ? 6.667 -10.701 -25.577 1.00 92.12 107 LEU A O 1
ATOM 879 N N . VAL A 1 108 ? 5.450 -8.916 -24.974 1.00 93.44 108 VAL A N 1
ATOM 880 C CA . VAL A 1 108 ? 4.945 -8.622 -26.326 1.00 93.44 108 VAL A CA 1
ATOM 881 C C . VAL A 1 108 ? 5.997 -7.920 -27.190 1.00 93.44 108 VAL A C 1
ATOM 883 O O . VAL A 1 108 ? 5.979 -8.059 -28.410 1.00 93.44 108 VAL A O 1
ATOM 886 N N . SER A 1 109 ? 6.910 -7.157 -26.584 1.00 92.62 109 SER A N 1
ATOM 887 C CA . SER A 1 109 ? 7.832 -6.269 -27.309 1.00 92.62 109 SER A CA 1
ATOM 888 C C . SER A 1 109 ? 9.293 -6.720 -27.301 1.00 92.62 109 SER A C 1
ATOM 890 O O . SER A 1 109 ? 10.082 -6.243 -28.119 1.00 92.62 109 SER A O 1
ATOM 892 N N . LYS A 1 110 ? 9.672 -7.621 -26.393 1.00 92.81 110 LYS A N 1
ATOM 893 C CA . LYS A 1 110 ? 11.043 -8.101 -26.198 1.00 92.81 110 LYS A CA 1
ATOM 894 C C . LYS A 1 110 ? 11.061 -9.631 -26.054 1.00 92.81 110 LYS A C 1
ATOM 896 O O . LYS A 1 110 ? 10.078 -10.215 -25.597 1.00 92.81 110 LYS A O 1
ATOM 901 N N . PRO A 1 111 ? 12.174 -10.302 -26.403 1.00 94.00 111 PRO A N 1
ATOM 902 C CA . PRO A 1 111 ? 12.335 -11.733 -26.159 1.00 94.00 111 PRO A CA 1
ATOM 903 C C . PRO A 1 111 ? 12.135 -12.089 -24.681 1.00 94.00 111 PRO A C 1
ATOM 905 O O . PRO A 1 111 ? 12.653 -11.406 -23.800 1.00 94.00 111 PRO A O 1
ATOM 908 N N . ALA A 1 112 ? 11.451 -13.199 -24.391 1.00 91.00 112 ALA A N 1
ATOM 909 C CA . ALA A 1 112 ? 11.181 -13.619 -23.012 1.00 91.00 112 ALA A CA 1
ATOM 910 C C . ALA A 1 112 ? 12.459 -13.835 -22.179 1.00 91.00 112 ALA A C 1
ATOM 912 O O . ALA A 1 112 ? 12.461 -13.568 -20.982 1.00 91.00 112 ALA A O 1
ATOM 913 N N . SER A 1 113 ? 13.564 -14.248 -22.808 1.00 91.38 113 SER A N 1
ATOM 914 C CA . SER A 1 113 ? 14.877 -14.378 -22.159 1.00 91.38 113 SER A CA 1
ATOM 915 C C . SER A 1 113 ? 15.379 -13.071 -21.542 1.00 91.38 113 SER A C 1
ATOM 917 O O . SER A 1 113 ? 16.132 -13.094 -20.569 1.00 91.38 113 SER A O 1
ATOM 919 N N . ASP A 1 114 ? 14.955 -11.927 -22.082 1.00 91.69 114 ASP A N 1
ATOM 920 C CA . ASP A 1 114 ? 15.437 -10.615 -21.663 1.00 91.69 114 ASP A CA 1
ATOM 921 C C . ASP A 1 114 ? 14.854 -10.180 -20.316 1.00 91.69 114 ASP A C 1
ATOM 923 O O . ASP A 1 114 ? 15.424 -9.302 -19.671 1.00 91.69 114 ASP A O 1
ATOM 927 N N . ILE A 1 115 ? 13.786 -10.834 -19.840 1.00 88.00 115 ILE A N 1
ATOM 928 C CA . ILE A 1 115 ? 13.168 -10.536 -18.540 1.00 88.00 115 ILE A CA 1
ATOM 929 C C . ILE A 1 115 ? 14.099 -10.850 -17.360 1.00 88.00 115 ILE A C 1
ATOM 931 O O . ILE A 1 115 ? 13.950 -10.288 -16.276 1.00 88.00 115 ILE A O 1
ATOM 935 N N .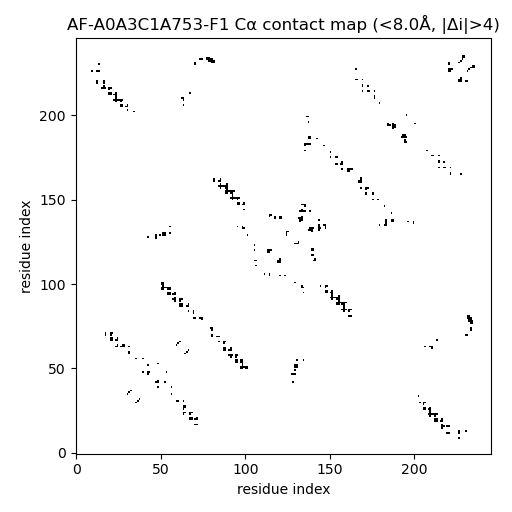 LEU A 1 116 ? 15.072 -11.741 -17.575 1.00 86.38 116 LEU A N 1
ATOM 936 C CA . LEU A 1 116 ? 16.082 -12.107 -16.583 1.00 86.38 116 LEU A CA 1
ATOM 937 C C . LEU A 1 116 ? 17.218 -11.078 -16.508 1.00 86.38 116 LEU A C 1
ATOM 939 O O . LEU A 1 116 ? 17.985 -11.076 -15.548 1.00 86.38 116 LEU A O 1
ATOM 943 N N . SER A 1 117 ? 17.334 -10.188 -17.499 1.00 86.81 117 SER A N 1
ATOM 944 C CA . SER A 1 117 ? 18.329 -9.121 -17.501 1.00 86.81 117 SER A CA 1
ATOM 945 C C . SER A 1 117 ? 17.749 -7.855 -16.881 1.00 86.81 117 SER A C 1
ATOM 947 O O . SER A 1 117 ? 16.975 -7.133 -17.511 1.00 86.81 117 SER A O 1
ATOM 949 N N . GLN A 1 118 ? 18.178 -7.537 -15.657 1.00 82.12 118 GLN A N 1
ATOM 950 C CA . GLN A 1 118 ? 17.766 -6.309 -14.970 1.00 82.12 118 GLN A CA 1
ATOM 951 C C . GLN A 1 118 ? 18.043 -5.056 -15.813 1.00 82.12 118 GLN A C 1
ATOM 953 O O . GLN A 1 118 ? 17.208 -4.159 -15.845 1.00 82.12 118 GLN A O 1
ATOM 958 N N . ALA A 1 119 ? 19.168 -5.009 -16.535 1.00 86.12 119 ALA A N 1
ATOM 959 C CA . ALA A 1 119 ? 19.518 -3.884 -17.400 1.00 86.12 119 ALA A CA 1
ATOM 960 C C . ALA A 1 119 ? 18.500 -3.682 -18.535 1.00 86.12 119 ALA A C 1
ATOM 962 O O . ALA A 1 119 ? 18.013 -2.569 -18.720 1.00 86.12 119 ALA A O 1
ATOM 963 N N . LYS A 1 120 ? 18.123 -4.759 -19.238 1.00 89.31 120 LYS A N 1
ATOM 964 C CA . LYS A 1 120 ? 17.145 -4.700 -20.337 1.00 89.31 120 LYS A CA 1
ATOM 965 C C . LYS A 1 120 ? 15.739 -4.370 -19.848 1.00 89.31 120 LYS A C 1
ATOM 967 O O . LYS A 1 120 ? 15.015 -3.613 -20.489 1.00 89.31 120 LYS A O 1
ATOM 972 N N . VAL A 1 121 ? 15.350 -4.925 -18.701 1.00 87.25 121 VAL A N 1
ATOM 973 C CA . VAL A 1 121 ? 14.072 -4.595 -18.064 1.00 87.25 121 VAL A CA 1
ATOM 974 C C . VAL A 1 121 ? 14.039 -3.124 -17.668 1.00 87.25 121 VAL A C 1
ATOM 976 O O . VAL A 1 121 ? 13.054 -2.444 -17.939 1.00 87.25 121 VAL A O 1
ATOM 979 N N . LEU A 1 122 ? 15.121 -2.613 -17.079 1.00 84.69 122 LEU A N 1
ATOM 980 C CA . LEU A 1 122 ? 15.237 -1.202 -16.738 1.00 84.69 122 LEU A CA 1
ATOM 981 C C . LEU A 1 122 ? 15.100 -0.343 -17.997 1.00 84.69 122 LEU A C 1
ATOM 983 O O . LEU A 1 122 ? 14.220 0.499 -18.067 1.00 84.69 122 LEU A O 1
ATOM 987 N N . GLU A 1 123 ? 15.901 -0.589 -19.027 1.00 88.56 123 GLU A N 1
ATOM 988 C CA . GLU A 1 123 ? 15.820 0.136 -20.299 1.00 88.56 123 GLU A CA 1
ATOM 989 C C . GLU A 1 123 ? 14.385 0.188 -20.850 1.00 88.56 123 GLU A C 1
ATOM 991 O O . GLU A 1 123 ? 13.849 1.276 -21.070 1.00 88.56 123 GLU A O 1
ATOM 996 N N . PHE A 1 124 ? 13.704 -0.960 -20.919 1.00 89.56 124 PHE A N 1
ATOM 997 C CA . PHE A 1 124 ? 12.307 -1.034 -21.346 1.00 89.56 124 PHE A CA 1
ATOM 998 C C . PHE A 1 124 ? 11.365 -0.177 -20.488 1.00 89.56 124 PHE A C 1
ATOM 1000 O O . PHE A 1 124 ? 10.537 0.567 -21.020 1.00 89.56 124 PHE A O 1
ATOM 1007 N N . LEU A 1 125 ? 11.484 -0.252 -19.158 1.00 86.06 125 LEU A N 1
ATOM 1008 C CA . LEU A 1 125 ? 10.650 0.541 -18.253 1.00 86.06 125 LEU A CA 1
ATOM 1009 C C . LEU A 1 125 ? 10.870 2.050 -18.473 1.00 86.06 125 LEU A C 1
ATOM 1011 O O . LEU A 1 125 ? 9.916 2.822 -18.381 1.00 86.06 125 LEU A O 1
ATOM 1015 N N . LYS A 1 126 ? 12.105 2.466 -18.809 1.00 84.75 126 LYS A N 1
ATOM 1016 C CA . LYS A 1 126 ? 12.506 3.870 -19.087 1.00 84.75 126 LYS A CA 1
ATOM 1017 C C . LYS A 1 126 ? 11.829 4.362 -20.349 1.00 84.75 126 LYS A C 1
ATOM 1019 O O . LYS A 1 126 ? 11.106 5.353 -20.315 1.00 84.75 126 LYS A O 1
ATOM 1024 N N . GLU A 1 127 ? 12.022 3.634 -21.438 1.00 85.81 127 GLU A N 1
ATOM 1025 C CA . GLU A 1 127 ? 11.490 3.985 -22.755 1.00 85.81 127 GLU A CA 1
ATOM 1026 C C . GLU A 1 127 ? 9.954 3.973 -22.773 1.00 85.81 127 GLU A C 1
ATOM 1028 O O . GLU A 1 127 ? 9.294 4.858 -23.337 1.00 85.81 127 GLU A O 1
ATOM 1033 N N . GLY A 1 128 ? 9.365 2.980 -22.107 1.00 81.31 128 GLY A N 1
ATOM 1034 C CA . GLY A 1 128 ? 7.922 2.816 -21.992 1.00 81.31 128 GLY A CA 1
ATOM 1035 C C . GLY A 1 128 ? 7.252 3.786 -21.018 1.00 81.31 128 GLY A C 1
ATOM 1036 O O . GLY A 1 128 ? 6.023 3.842 -20.985 1.00 81.31 128 GLY A O 1
ATOM 1037 N N . GLY A 1 129 ? 8.024 4.564 -20.248 1.00 77.19 129 GLY A N 1
ATOM 1038 C CA . GLY A 1 129 ? 7.492 5.451 -19.212 1.00 77.19 129 GLY A CA 1
ATOM 1039 C C . GLY A 1 129 ? 6.689 4.695 -18.150 1.00 77.19 129 GLY A C 1
ATOM 1040 O O . GLY A 1 129 ? 5.705 5.214 -17.625 1.00 77.19 129 GLY A O 1
ATOM 1041 N N . PHE A 1 130 ? 7.058 3.446 -17.874 1.00 81.12 130 PHE A N 1
ATOM 1042 C CA . PHE A 1 130 ? 6.455 2.660 -16.805 1.00 81.12 130 PHE A CA 1
ATOM 1043 C C . PHE A 1 130 ? 6.983 3.145 -15.455 1.00 81.12 130 PHE A C 1
ATOM 1045 O O . PHE A 1 130 ? 8.134 3.570 -15.340 1.00 81.12 130 PHE A O 1
ATOM 1052 N N . VAL A 1 131 ? 6.147 3.088 -14.418 1.00 69.44 131 VAL A N 1
ATOM 1053 C CA . VAL A 1 131 ? 6.559 3.473 -13.064 1.00 69.44 131 VAL A CA 1
ATOM 1054 C C . VAL A 1 131 ? 7.779 2.661 -12.625 1.00 69.44 131 VAL A C 1
ATOM 1056 O O . VAL A 1 131 ? 7.727 1.440 -12.494 1.00 69.44 131 VAL A O 1
ATOM 1059 N N . TYR A 1 132 ? 8.856 3.380 -12.311 1.00 58.28 132 TYR A N 1
ATOM 1060 C CA . TYR A 1 132 ? 10.156 2.868 -11.853 1.00 58.28 132 TYR A CA 1
ATOM 1061 C C . TYR A 1 132 ? 10.177 2.264 -10.448 1.00 58.28 132 TYR A C 1
ATOM 1063 O O . TYR A 1 132 ? 11.218 1.969 -9.877 1.00 58.28 132 TYR A O 1
ATOM 1071 N N . SER A 1 133 ? 9.008 2.079 -9.876 1.00 50.38 133 SER A N 1
ATOM 1072 C CA . SER A 1 1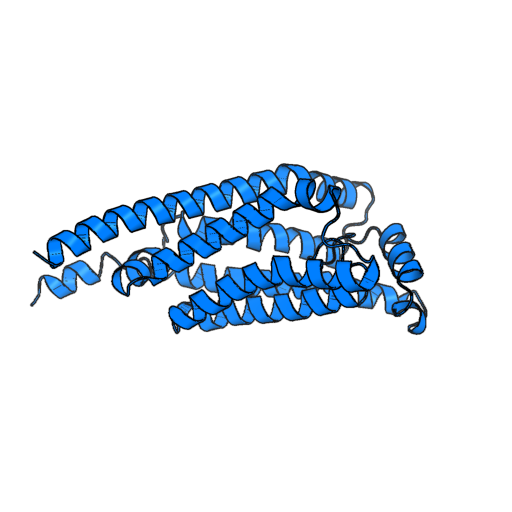33 ? 8.776 1.620 -8.527 1.00 50.38 133 SER A CA 1
ATOM 1073 C C . SER A 1 133 ? 7.699 0.573 -8.684 1.00 50.38 133 SER A C 1
ATOM 1075 O O . SER A 1 133 ? 6.524 0.915 -8.816 1.00 50.38 133 SER A O 1
ATOM 1077 N N . ILE A 1 134 ? 8.083 -0.701 -8.739 1.00 53.06 134 ILE A N 1
ATOM 1078 C CA . ILE A 1 134 ? 7.124 -1.805 -8.839 1.00 53.06 134 ILE A CA 1
ATOM 1079 C C . ILE A 1 134 ? 6.469 -1.972 -7.475 1.00 53.06 134 ILE A C 1
ATOM 1081 O O . ILE A 1 134 ? 6.651 -2.967 -6.794 1.00 53.06 134 ILE A O 1
ATOM 1085 N N . THR A 1 135 ? 5.760 -0.943 -7.030 1.00 55.97 135 THR A N 1
ATOM 1086 C CA . THR A 1 135 ? 5.095 -0.785 -5.744 1.00 55.97 135 THR A CA 1
ATOM 1087 C C . THR A 1 135 ? 5.977 -0.845 -4.494 1.00 55.97 135 THR A C 1
ATOM 1089 O O . THR A 1 135 ? 5.701 -0.162 -3.504 1.00 55.97 135 THR A O 1
ATOM 1092 N N . PHE A 1 136 ? 7.049 -1.611 -4.575 1.00 59.28 136 PHE A N 1
ATOM 1093 C CA . PHE A 1 136 ? 8.207 -1.732 -3.738 1.00 59.28 136 PHE A CA 1
ATOM 1094 C C . PHE A 1 136 ? 9.336 -0.954 -4.391 1.00 59.28 136 PHE A C 1
ATOM 1096 O O . PHE A 1 136 ? 9.460 -0.822 -5.610 1.00 59.28 136 PHE A O 1
ATOM 1103 N N . TRP A 1 137 ? 10.077 -0.309 -3.526 1.00 68.38 137 TRP A N 1
ATOM 1104 C CA . TRP A 1 137 ? 11.075 0.685 -3.847 1.00 68.38 137 TRP A CA 1
ATOM 1105 C C . TRP A 1 137 ? 12.419 -0.011 -4.012 1.00 68.38 137 TRP A C 1
ATOM 1107 O O . TRP A 1 137 ? 12.654 -1.015 -3.348 1.00 68.38 137 TRP A O 1
ATOM 1117 N N . ASP A 1 138 ? 13.268 0.503 -4.897 1.00 63.53 138 ASP A N 1
ATOM 1118 C CA . ASP A 1 138 ? 14.570 -0.086 -5.246 1.00 63.53 138 ASP A CA 1
ATOM 1119 C C . ASP A 1 138 ? 14.520 -1.556 -5.734 1.00 63.53 138 ASP A C 1
ATOM 1121 O O . ASP A 1 138 ? 15.541 -2.176 -6.014 1.00 63.53 138 ASP A O 1
ATOM 1125 N N . THR A 1 139 ? 13.324 -2.117 -5.939 1.00 69.38 139 THR A N 1
ATOM 1126 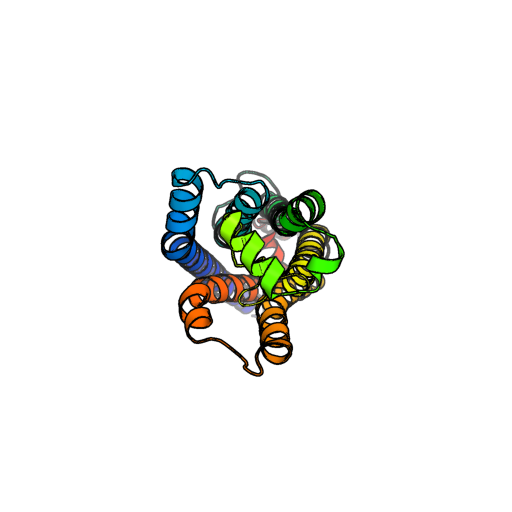C CA . THR A 1 139 ? 13.130 -3.462 -6.485 1.00 69.38 139 THR A CA 1
ATOM 1127 C C . THR A 1 139 ? 12.830 -3.367 -7.976 1.00 69.38 139 THR A C 1
ATOM 1129 O O . THR A 1 139 ? 11.670 -3.266 -8.395 1.00 69.38 139 THR A O 1
ATOM 1132 N N . TYR A 1 140 ? 13.880 -3.362 -8.792 1.00 70.56 140 TYR A N 1
ATOM 1133 C CA . TYR A 1 140 ? 13.752 -3.268 -10.244 1.00 70.56 140 TYR A CA 1
ATOM 1134 C C . TYR A 1 140 ? 13.637 -4.666 -10.871 1.00 70.56 140 TYR A C 1
ATOM 1136 O O . TYR A 1 140 ? 14.431 -5.562 -10.597 1.00 70.56 140 TYR A O 1
ATOM 1144 N N . GLY A 1 141 ? 12.638 -4.854 -11.733 1.00 75.56 141 GLY A N 1
ATOM 1145 C CA . GLY A 1 141 ? 12.457 -6.069 -12.527 1.00 75.56 141 GLY A CA 1
ATOM 1146 C C . GLY A 1 141 ? 11.618 -7.173 -11.879 1.00 75.56 141 GLY A C 1
ATOM 1147 O O . GLY A 1 141 ? 10.57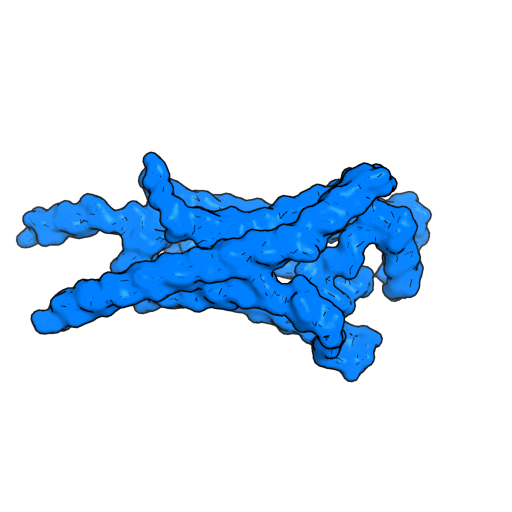5 -6.912 -11.274 1.00 75.56 141 GLY A O 1
ATOM 1148 N N . LEU A 1 142 ? 12.012 -8.433 -12.083 1.00 79.94 142 LEU A N 1
ATOM 1149 C CA . LEU A 1 142 ? 11.154 -9.583 -11.776 1.00 79.94 142 LEU A CA 1
ATOM 1150 C C . LEU A 1 142 ? 10.850 -9.708 -10.275 1.00 79.94 142 LEU A C 1
ATOM 1152 O O . LEU A 1 142 ? 9.702 -9.954 -9.913 1.00 79.94 142 LEU A O 1
ATOM 1156 N N . LEU A 1 143 ? 11.836 -9.457 -9.404 1.00 82.69 143 LEU A N 1
ATOM 1157 C CA . LEU A 1 143 ? 11.645 -9.495 -7.947 1.00 82.69 143 LEU A CA 1
ATOM 1158 C C . LEU A 1 143 ? 10.595 -8.487 -7.477 1.00 82.69 143 LEU A C 1
ATOM 1160 O O . LEU A 1 143 ? 9.692 -8.857 -6.732 1.00 82.69 143 LEU A O 1
ATOM 1164 N N . GLY A 1 144 ? 10.646 -7.247 -7.972 1.00 82.31 144 GLY A N 1
ATOM 1165 C CA . GLY A 1 144 ? 9.633 -6.240 -7.649 1.00 82.31 144 GLY A CA 1
ATOM 1166 C C . GLY A 1 144 ? 8.228 -6.685 -8.055 1.00 82.31 144 GLY A C 1
ATOM 1167 O O . GLY A 1 144 ? 7.264 -6.465 -7.324 1.00 82.31 144 GLY A O 1
ATOM 1168 N N . THR A 1 145 ? 8.109 -7.399 -9.177 1.00 85.88 145 THR A N 1
ATOM 1169 C CA . THR A 1 145 ? 6.819 -7.941 -9.622 1.00 85.88 145 THR A CA 1
ATOM 1170 C C . THR A 1 145 ? 6.329 -9.060 -8.714 1.00 85.88 145 THR A C 1
ATOM 1172 O O . THR A 1 145 ? 5.179 -9.028 -8.278 1.00 85.88 145 THR A O 1
ATOM 1175 N N . VAL A 1 146 ? 7.201 -10.009 -8.368 1.00 88.62 146 VAL A N 1
ATOM 1176 C CA . VAL A 1 146 ? 6.887 -11.082 -7.413 1.00 88.62 146 VAL A CA 1
ATOM 1177 C C . VAL A 1 146 ? 6.434 -10.492 -6.076 1.00 88.62 146 VAL A C 1
ATOM 1179 O O . VAL A 1 146 ? 5.409 -10.904 -5.538 1.00 88.62 146 VAL A O 1
ATOM 1182 N N . PHE A 1 147 ? 7.126 -9.471 -5.572 1.00 89.88 147 PHE A N 1
ATOM 1183 C CA . PHE A 1 147 ? 6.745 -8.779 -4.342 1.00 89.88 147 PHE A CA 1
ATOM 1184 C C . PHE A 1 147 ? 5.401 -8.065 -4.462 1.00 89.88 147 PHE A C 1
ATOM 1186 O O . PHE A 1 147 ? 4.580 -8.175 -3.552 1.00 89.88 147 PHE A O 1
ATOM 1193 N N . SER A 1 148 ? 5.129 -7.394 -5.588 1.00 89.12 148 SER A N 1
ATOM 1194 C CA . SER A 1 148 ? 3.820 -6.780 -5.850 1.00 89.12 148 SER A CA 1
ATOM 1195 C C . SER A 1 148 ? 2.695 -7.809 -5.847 1.00 89.12 148 SER A C 1
ATOM 1197 O O . SER A 1 148 ? 1.652 -7.554 -5.251 1.00 89.12 148 SER A O 1
ATOM 1199 N N . ILE A 1 149 ? 2.924 -8.992 -6.423 1.00 91.19 149 ILE A N 1
ATOM 1200 C CA . ILE A 1 149 ? 1.957 -10.095 -6.411 1.00 91.19 149 ILE A CA 1
ATOM 1201 C C . ILE A 1 149 ? 1.729 -10.603 -4.986 1.00 91.19 149 ILE A C 1
ATOM 1203 O O . ILE A 1 149 ? 0.583 -10.655 -4.544 1.00 91.19 149 ILE A O 1
ATOM 1207 N N . ILE A 1 150 ? 2.798 -10.925 -4.248 1.00 93.44 150 ILE A N 1
ATOM 1208 C CA . ILE A 1 150 ? 2.706 -11.408 -2.860 1.00 93.44 150 ILE A CA 1
ATOM 1209 C C . ILE A 1 150 ? 1.920 -10.411 -2.009 1.00 93.44 150 ILE A C 1
ATOM 1211 O O . ILE A 1 150 ? 0.977 -10.783 -1.316 1.00 93.44 150 ILE A O 1
ATOM 1215 N N . TYR A 1 151 ? 2.265 -9.132 -2.091 1.00 93.69 151 TYR A N 1
ATOM 1216 C CA . TYR A 1 151 ? 1.616 -8.103 -1.292 1.00 93.69 151 TYR A CA 1
ATOM 1217 C C . TYR A 1 151 ? 0.182 -7.825 -1.720 1.00 93.69 151 TYR A C 1
ATOM 1219 O O . TYR A 1 151 ? -0.676 -7.629 -0.865 1.00 93.69 151 TYR A O 1
ATOM 1227 N N . GLY A 1 152 ? -0.094 -7.846 -3.026 1.00 95.25 152 GLY A N 1
ATOM 1228 C CA . GLY A 1 152 ? -1.447 -7.725 -3.554 1.00 95.25 152 GLY A CA 1
ATOM 1229 C C . GLY A 1 152 ? -2.351 -8.843 -3.042 1.00 95.25 152 GLY A C 1
ATOM 1230 O O . GLY A 1 152 ? -3.456 -8.575 -2.573 1.00 95.25 152 GLY A O 1
ATOM 1231 N N . ILE A 1 153 ? -1.846 -10.081 -3.035 1.00 96.81 153 ILE A N 1
ATOM 1232 C CA . ILE A 1 153 ? -2.539 -11.237 -2.460 1.00 96.81 153 ILE A CA 1
ATOM 1233 C C . ILE A 1 153 ? -2.782 -11.017 -0.967 1.00 96.81 153 ILE A C 1
ATOM 1235 O O . ILE A 1 153 ? -3.928 -11.102 -0.530 1.00 96.81 153 ILE A O 1
ATOM 1239 N N . VAL A 1 154 ? -1.750 -10.679 -0.186 1.00 97.38 154 VAL A N 1
ATOM 1240 C CA . VAL A 1 154 ? -1.905 -10.434 1.259 1.00 97.38 154 VAL A CA 1
ATOM 1241 C C . VAL A 1 154 ? -2.929 -9.327 1.520 1.00 97.38 154 VAL A C 1
ATOM 1243 O O . VAL A 1 154 ? -3.767 -9.493 2.396 1.00 97.38 154 VAL A O 1
ATOM 1246 N N . ALA A 1 155 ? -2.944 -8.249 0.731 1.00 97.44 155 ALA A N 1
ATOM 1247 C CA . ALA A 1 155 ? -3.914 -7.163 0.876 1.00 97.44 155 ALA A CA 1
ATOM 1248 C C . ALA A 1 155 ? -5.352 -7.614 0.582 1.00 97.44 155 ALA A C 1
ATOM 1250 O O . ALA A 1 155 ? -6.266 -7.271 1.333 1.00 97.44 155 ALA A O 1
ATOM 1251 N N . ILE A 1 156 ? -5.558 -8.439 -0.448 1.00 98.25 156 ILE A N 1
ATOM 1252 C CA . ILE A 1 156 ? -6.864 -9.055 -0.724 1.00 98.25 156 ILE A CA 1
ATOM 1253 C C . ILE A 1 156 ? -7.295 -9.937 0.454 1.00 98.25 156 ILE A C 1
ATOM 1255 O O . ILE A 1 156 ? -8.427 -9.815 0.922 1.00 98.25 156 ILE A O 1
ATOM 1259 N N . TYR A 1 157 ? -6.395 -10.771 0.983 1.00 97.75 157 TYR A N 1
ATOM 1260 C CA . TYR A 1 157 ? -6.666 -11.585 2.171 1.00 97.75 157 TYR A CA 1
ATOM 1261 C C . TYR A 1 157 ? -7.015 -10.718 3.387 1.00 97.75 157 TYR A C 1
ATOM 1263 O O . TYR A 1 157 ? -7.997 -11.015 4.069 1.00 97.75 157 TYR A O 1
ATOM 1271 N N . THR A 1 158 ? -6.303 -9.610 3.621 1.00 97.62 158 THR A N 1
ATOM 1272 C CA . THR A 1 158 ? -6.646 -8.639 4.670 1.00 97.62 158 THR A CA 1
ATOM 1273 C C . THR A 1 158 ? -8.084 -8.167 4.518 1.00 97.62 158 THR A C 1
ATOM 1275 O O . THR A 1 158 ? -8.831 -8.212 5.487 1.00 97.62 158 THR A O 1
ATOM 1278 N N . GLY A 1 159 ? -8.513 -7.790 3.309 1.00 97.25 159 GLY A N 1
ATOM 1279 C CA . GLY A 1 159 ? -9.888 -7.354 3.054 1.00 97.25 159 GLY A CA 1
ATOM 1280 C C . GLY A 1 159 ? -10.945 -8.460 3.180 1.00 97.25 159 GLY A C 1
ATOM 1281 O O . GLY A 1 159 ? -12.062 -8.193 3.619 1.00 97.25 159 GLY A O 1
ATOM 1282 N N . ILE A 1 160 ? -10.622 -9.712 2.845 1.00 96.50 160 ILE A N 1
ATOM 1283 C CA . ILE A 1 160 ? -11.549 -10.848 3.002 1.00 96.50 160 ILE A CA 1
ATOM 1284 C C . ILE A 1 160 ? -11.796 -11.169 4.480 1.00 96.50 160 ILE A C 1
ATOM 1286 O O . ILE A 1 160 ? -12.925 -11.496 4.844 1.00 96.50 160 ILE A O 1
ATOM 1290 N N . PHE A 1 161 ? -10.752 -11.087 5.309 1.00 95.88 161 PHE A N 1
ATOM 1291 C CA . PHE A 1 161 ? -10.785 -11.490 6.717 1.00 95.88 161 PHE A CA 1
ATOM 1292 C C . PHE A 1 161 ? -10.953 -10.325 7.703 1.00 95.88 161 PHE A C 1
ATOM 1294 O O . PHE A 1 161 ? -11.059 -10.573 8.903 1.00 95.88 161 PHE A O 1
ATOM 1301 N N . PHE A 1 162 ? -11.013 -9.078 7.222 1.00 94.50 162 PHE A N 1
ATOM 1302 C CA . PHE A 1 162 ? -11.043 -7.887 8.077 1.00 94.50 162 PHE A CA 1
ATOM 1303 C C . PHE A 1 162 ? -12.219 -7.870 9.066 1.00 94.50 162 PHE A C 1
ATOM 1305 O O . PHE A 1 162 ? -12.071 -7.381 10.179 1.00 94.50 162 PHE A O 1
ATOM 1312 N N . ASP A 1 163 ? -13.376 -8.414 8.678 1.00 90.00 163 ASP A N 1
ATOM 1313 C CA . ASP A 1 163 ? -14.600 -8.474 9.486 1.00 90.00 163 ASP A CA 1
ATOM 1314 C C . ASP A 1 163 ? -14.821 -9.799 10.215 1.00 90.00 163 ASP A C 1
ATOM 1316 O O . ASP A 1 163 ? -15.774 -9.927 10.971 1.00 90.00 163 ASP A O 1
ATOM 1320 N N . ARG A 1 164 ? -13.970 -10.803 10.013 1.00 87.69 164 ARG A N 1
ATOM 1321 C CA . ARG A 1 164 ? -14.209 -12.133 10.592 1.00 87.69 164 ARG A CA 1
ATOM 1322 C C . ARG A 1 164 ? -13.611 -12.274 11.978 1.00 87.69 164 ARG A C 1
ATOM 1324 O O . ARG A 1 164 ? -14.268 -12.744 12.897 1.00 87.69 164 ARG A O 1
ATOM 1331 N N . ASP A 1 165 ? -12.352 -11.881 12.110 1.00 87.81 165 ASP A N 1
ATOM 1332 C CA . ASP A 1 165 ? -11.587 -12.053 13.336 1.00 87.81 165 ASP A CA 1
ATOM 1333 C C . ASP A 1 165 ? -10.606 -10.888 13.484 1.00 87.81 165 ASP A C 1
ATOM 1335 O O . ASP A 1 165 ? -9.712 -10.687 12.657 1.00 87.81 165 ASP A O 1
ATOM 1339 N N . LYS A 1 166 ? -10.757 -10.121 14.568 1.00 91.81 166 LYS A N 1
ATOM 1340 C CA . LYS A 1 166 ? -9.905 -8.963 14.864 1.00 91.81 166 LYS A CA 1
ATOM 1341 C C . LYS A 1 166 ? -8.429 -9.337 15.049 1.00 91.81 166 LYS A C 1
ATOM 1343 O O . LYS A 1 166 ? -7.557 -8.520 14.769 1.00 91.81 166 LYS A O 1
ATOM 1348 N N . ALA A 1 167 ? -8.117 -10.534 15.549 1.00 93.81 167 ALA A N 1
ATOM 1349 C CA . ALA A 1 167 ? -6.743 -11.000 15.712 1.00 93.81 167 ALA A CA 1
ATOM 1350 C C . ALA A 1 167 ? -6.105 -11.277 14.347 1.00 93.81 167 ALA A C 1
ATOM 1352 O O . ALA A 1 167 ? -4.984 -10.826 14.102 1.00 93.81 167 ALA A O 1
ATOM 1353 N N . ILE A 1 168 ? -6.848 -11.923 13.442 1.00 95.00 168 ILE A N 1
ATOM 1354 C CA . ILE A 1 168 ? -6.417 -12.153 12.057 1.00 95.00 168 ILE A CA 1
ATOM 1355 C C . ILE A 1 168 ? -6.267 -10.817 11.321 1.00 95.00 168 ILE A C 1
ATOM 1357 O O . ILE A 1 168 ? -5.225 -10.569 10.719 1.00 95.00 168 ILE A O 1
ATOM 1361 N N . ALA A 1 169 ? -7.254 -9.921 11.419 1.00 95.06 169 ALA A N 1
ATOM 1362 C CA . ALA A 1 169 ? -7.209 -8.602 10.788 1.00 95.06 169 ALA A CA 1
ATOM 1363 C C . ALA A 1 169 ? -5.979 -7.795 11.234 1.00 95.06 169 ALA A C 1
ATOM 1365 O O . ALA A 1 169 ? -5.243 -7.274 10.395 1.00 95.06 169 ALA A O 1
ATOM 1366 N N . LYS A 1 170 ? -5.698 -7.757 12.546 1.00 95.75 170 LYS A N 1
ATOM 1367 C CA . LYS A 1 170 ? -4.478 -7.149 13.096 1.00 95.75 170 LYS A CA 1
ATOM 1368 C C . LYS A 1 170 ? -3.225 -7.773 12.488 1.00 95.75 170 LYS A C 1
ATOM 1370 O O . LYS A 1 170 ? -2.401 -7.055 11.930 1.00 95.75 170 LYS A O 1
ATOM 1375 N N . MET A 1 171 ? -3.089 -9.095 12.575 1.00 97.12 171 MET A N 1
ATOM 1376 C CA . MET A 1 171 ? -1.911 -9.805 12.074 1.00 97.12 171 MET A CA 1
ATOM 1377 C C . MET A 1 171 ? -1.658 -9.504 10.594 1.00 97.12 171 MET A C 1
ATOM 1379 O O . MET A 1 171 ? -0.524 -9.225 10.219 1.00 97.12 171 MET A O 1
ATOM 1383 N N . LEU A 1 172 ? -2.707 -9.498 9.768 1.00 97.44 172 LEU A N 1
ATOM 1384 C CA . LEU A 1 172 ? -2.605 -9.220 8.338 1.00 97.44 172 LEU A CA 1
ATOM 1385 C C . LEU A 1 172 ? -2.254 -7.754 8.038 1.00 97.44 172 LEU A C 1
ATOM 1387 O O . LEU A 1 172 ? -1.424 -7.498 7.168 1.00 97.44 172 LEU A O 1
ATOM 1391 N N . VAL A 1 173 ? -2.811 -6.784 8.773 1.00 96.88 173 VAL A N 1
ATOM 1392 C CA . VAL A 1 173 ? -2.418 -5.366 8.645 1.00 96.88 173 VAL A CA 1
ATOM 1393 C C . VAL A 1 173 ? -0.958 -5.161 9.055 1.00 96.88 173 VAL A C 1
ATOM 1395 O O . VAL A 1 173 ? -0.210 -4.491 8.343 1.00 96.88 173 VAL A O 1
ATOM 1398 N N . LEU A 1 174 ? -0.523 -5.782 10.155 1.00 96.50 174 LEU A N 1
ATOM 1399 C CA . LEU A 1 174 ? 0.877 -5.740 10.574 1.00 96.50 174 LEU A CA 1
ATOM 1400 C C . LEU A 1 174 ? 1.784 -6.395 9.531 1.00 96.50 174 LEU A C 1
ATOM 1402 O O . LEU A 1 174 ? 2.812 -5.826 9.186 1.00 96.50 174 LEU A O 1
ATOM 1406 N N . LEU A 1 175 ? 1.380 -7.542 8.981 1.00 97.00 175 LEU A N 1
ATOM 1407 C CA . LEU A 1 175 ? 2.111 -8.225 7.921 1.00 97.00 175 LEU A CA 1
ATOM 1408 C C . LEU A 1 175 ? 2.249 -7.340 6.677 1.00 97.00 175 LEU A C 1
ATOM 1410 O O . LEU A 1 175 ? 3.339 -7.260 6.120 1.00 97.00 175 LEU A O 1
ATOM 1414 N N . LEU A 1 176 ? 1.196 -6.626 6.264 1.00 95.94 176 LEU A N 1
ATOM 1415 C CA . LEU A 1 176 ? 1.280 -5.649 5.173 1.00 95.94 176 LEU A CA 1
ATOM 1416 C C . LEU A 1 176 ? 2.289 -4.539 5.476 1.00 95.94 176 LEU A C 1
ATOM 1418 O O . LEU A 1 176 ? 3.061 -4.157 4.600 1.00 95.94 176 LEU A O 1
ATOM 1422 N N . PHE A 1 177 ? 2.328 -4.014 6.696 1.00 94.88 177 PHE A N 1
ATOM 1423 C CA . PHE A 1 177 ? 3.350 -3.035 7.059 1.00 94.88 177 PHE A CA 1
ATOM 1424 C C . PHE A 1 177 ? 4.759 -3.650 7.031 1.00 94.88 177 PHE A C 1
ATOM 1426 O O . PHE A 1 177 ? 5.672 -3.105 6.411 1.00 94.88 177 PHE A O 1
ATOM 1433 N N . THR A 1 178 ? 4.934 -4.828 7.626 1.00 94.81 178 THR A N 1
ATOM 1434 C CA . THR A 1 178 ? 6.214 -5.537 7.677 1.00 94.81 178 THR A CA 1
ATOM 1435 C C . THR A 1 178 ? 6.738 -5.865 6.279 1.00 94.81 178 THR A C 1
ATOM 1437 O O . THR A 1 178 ? 7.886 -5.555 5.973 1.00 94.81 178 THR A O 1
ATOM 1440 N N . LEU A 1 179 ? 5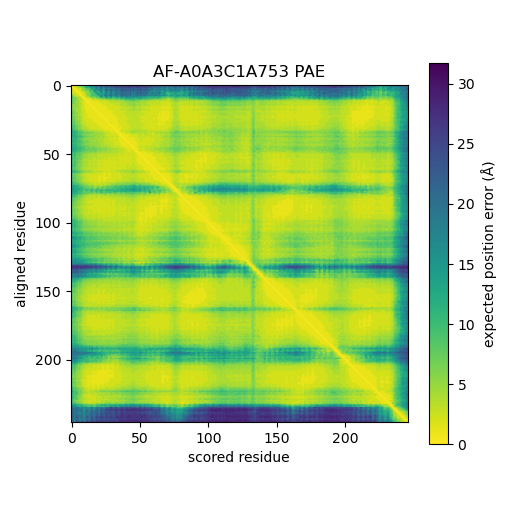.908 -6.416 5.388 1.00 93.31 179 LEU A N 1
ATOM 1441 C CA . LEU A 1 179 ? 6.292 -6.721 4.007 1.00 93.31 179 LEU A CA 1
ATOM 1442 C C . LEU A 1 179 ? 6.677 -5.459 3.223 1.00 93.31 179 LEU A C 1
ATOM 1444 O O . LEU A 1 179 ? 7.576 -5.514 2.385 1.00 93.31 179 LEU A O 1
ATOM 1448 N N . ARG A 1 180 ? 6.058 -4.307 3.521 1.00 88.88 180 ARG A N 1
ATOM 1449 C CA . ARG A 1 180 ? 6.405 -3.012 2.908 1.00 88.88 180 ARG A CA 1
ATOM 1450 C C . ARG A 1 180 ? 7.863 -2.621 3.145 1.00 88.88 180 ARG A C 1
ATOM 1452 O O . ARG A 1 180 ? 8.448 -1.940 2.305 1.00 88.88 180 ARG A O 1
ATOM 1459 N N . ILE A 1 181 ? 8.416 -3.028 4.284 1.00 88.56 181 ILE A N 1
ATOM 1460 C CA . ILE A 1 181 ? 9.786 -2.727 4.700 1.00 88.56 181 ILE A CA 1
ATOM 1461 C C . ILE A 1 181 ? 10.725 -3.875 4.320 1.00 88.56 181 ILE A C 1
ATOM 1463 O O . ILE A 1 181 ? 11.775 -3.634 3.730 1.00 88.56 181 ILE A O 1
ATOM 1467 N N . LEU A 1 182 ? 10.339 -5.120 4.613 1.00 89.69 182 LEU A N 1
ATOM 1468 C CA . LEU A 1 182 ? 11.204 -6.286 4.439 1.00 89.69 182 LEU A CA 1
ATOM 1469 C C . LEU A 1 182 ? 11.449 -6.657 2.975 1.00 89.69 182 LEU A C 1
ATOM 1471 O O . LEU A 1 182 ? 12.566 -7.041 2.648 1.00 89.69 182 LEU A O 1
ATOM 1475 N N . LEU A 1 183 ? 10.454 -6.551 2.087 1.00 88.38 183 LEU A N 1
ATOM 1476 C CA . LEU A 1 183 ? 10.644 -6.952 0.685 1.00 88.38 183 LEU A CA 1
ATOM 1477 C C . LEU A 1 183 ? 11.664 -6.053 -0.049 1.00 88.38 183 LEU A C 1
ATOM 1479 O O . LEU A 1 183 ? 12.583 -6.592 -0.667 1.00 88.38 183 LEU A O 1
ATOM 1483 N N . PRO A 1 184 ? 11.600 -4.710 0.064 1.00 80.12 184 PRO A N 1
ATOM 1484 C CA . PRO A 1 184 ? 12.639 -3.824 -0.465 1.00 80.12 184 PRO A CA 1
ATOM 1485 C C . PRO A 1 184 ? 14.013 -4.062 0.157 1.00 80.12 184 PRO A C 1
ATOM 1487 O O . PRO A 1 184 ? 15.003 -4.136 -0.565 1.00 80.12 184 PRO A O 1
ATOM 1490 N N . LEU A 1 185 ? 14.065 -4.221 1.485 1.00 84.38 185 LEU A N 1
ATOM 1491 C CA . LEU A 1 185 ? 15.296 -4.533 2.213 1.00 84.38 185 LEU A CA 1
ATOM 1492 C C . LEU A 1 185 ? 15.977 -5.776 1.648 1.00 84.38 185 LEU A C 1
ATOM 1494 O O . LEU A 1 185 ? 17.158 -5.751 1.313 1.00 84.38 185 LEU A O 1
ATOM 1498 N N . PHE A 1 186 ? 15.207 -6.854 1.516 1.00 84.44 186 PHE A N 1
ATOM 1499 C CA . PHE A 1 186 ? 15.690 -8.119 0.995 1.00 84.44 186 PHE A CA 1
ATOM 1500 C C . PHE A 1 186 ? 16.182 -7.979 -0.447 1.00 84.44 186 PHE A C 1
ATOM 1502 O O . PHE A 1 186 ? 17.262 -8.466 -0.771 1.00 84.44 186 PHE A O 1
ATOM 1509 N N . SER A 1 187 ? 15.444 -7.254 -1.296 1.00 81.56 187 SER A N 1
ATOM 1510 C CA . SER A 1 187 ? 15.878 -6.965 -2.665 1.00 81.56 187 SER A CA 1
ATOM 1511 C C . SER A 1 187 ? 17.226 -6.257 -2.696 1.00 81.56 187 SER A C 1
ATOM 1513 O O . SER A 1 187 ? 18.138 -6.737 -3.356 1.00 81.56 187 SER A O 1
ATOM 1515 N N . ASN A 1 188 ? 17.367 -5.153 -1.959 1.00 79.12 188 ASN A N 1
ATOM 1516 C CA . ASN A 1 188 ? 18.575 -4.330 -1.971 1.00 79.12 188 ASN A CA 1
ATOM 1517 C C . ASN A 1 188 ? 19.795 -5.089 -1.449 1.00 79.12 188 ASN A C 1
ATOM 1519 O O . ASN A 1 188 ? 20.885 -4.975 -2.014 1.00 79.12 188 ASN A O 1
ATOM 1523 N N . MET A 1 189 ? 19.604 -5.909 -0.411 1.00 82.62 189 MET A N 1
ATOM 1524 C CA . MET A 1 189 ? 20.660 -6.774 0.106 1.00 82.62 189 MET A CA 1
ATOM 1525 C C . MET A 1 189 ? 21.129 -7.784 -0.945 1.00 82.62 189 MET A C 1
ATOM 1527 O O . MET A 1 189 ? 22.331 -8.008 -1.066 1.00 82.62 189 MET A O 1
ATOM 1531 N N . LEU A 1 190 ? 20.203 -8.365 -1.715 1.00 82.12 190 LEU A N 1
ATOM 1532 C CA . LEU A 1 190 ? 20.530 -9.343 -2.753 1.00 82.12 190 LEU A CA 1
ATOM 1533 C C . LEU A 1 190 ? 21.147 -8.719 -4.009 1.00 82.12 190 LEU A C 1
ATOM 1535 O O . LEU A 1 190 ? 22.043 -9.319 -4.597 1.00 82.12 190 LEU A O 1
ATOM 1539 N N . THR A 1 191 ? 20.657 -7.559 -4.452 1.00 76.19 191 THR A N 1
ATOM 1540 C CA . THR A 1 191 ? 21.034 -6.988 -5.756 1.00 76.19 191 THR A CA 1
ATOM 1541 C C . THR A 1 191 ? 22.172 -5.980 -5.675 1.00 76.19 191 THR A C 1
ATOM 1543 O O . THR A 1 191 ? 22.958 -5.881 -6.611 1.00 76.19 191 THR A O 1
ATOM 1546 N N . GLU A 1 192 ? 22.266 -5.214 -4.588 1.00 72.06 192 GLU A N 1
ATOM 1547 C CA . GLU A 1 192 ? 23.173 -4.062 -4.492 1.00 72.06 192 GLU A CA 1
ATOM 1548 C C . GLU A 1 192 ? 24.128 -4.130 -3.291 1.00 72.06 192 GLU A C 1
ATOM 1550 O O . GLU A 1 192 ? 24.984 -3.260 -3.142 1.00 72.06 192 GLU A O 1
ATOM 1555 N N . GLY A 1 193 ? 23.991 -5.132 -2.413 1.00 74.88 193 GLY A N 1
ATOM 1556 C CA . GLY A 1 193 ? 24.832 -5.272 -1.220 1.00 74.88 193 GLY A CA 1
ATOM 1557 C C . GLY A 1 193 ? 24.660 -4.140 -0.198 1.00 74.88 193 GLY A C 1
ATOM 1558 O O . GLY A 1 193 ? 25.531 -3.934 0.647 1.00 74.88 193 GLY A O 1
ATOM 1559 N N . ARG A 1 194 ? 23.549 -3.393 -0.262 1.00 74.69 194 ARG A N 1
ATOM 1560 C CA . ARG A 1 194 ? 23.202 -2.309 0.673 1.00 74.69 194 ARG A CA 1
ATOM 1561 C C . ARG A 1 194 ? 21.793 -2.491 1.227 1.00 74.69 194 ARG A C 1
ATOM 1563 O O . ARG A 1 194 ? 20.968 -3.164 0.630 1.00 74.69 194 ARG A O 1
ATOM 1570 N N . ILE A 1 195 ? 21.523 -1.886 2.381 1.00 70.12 195 ILE A N 1
ATOM 1571 C CA . ILE A 1 195 ? 20.243 -2.030 3.094 1.00 70.12 195 ILE A CA 1
ATOM 1572 C C . ILE A 1 195 ? 19.207 -1.038 2.536 1.00 70.12 195 ILE A C 1
ATOM 1574 O O . ILE A 1 195 ? 18.141 -1.436 2.073 1.00 70.12 195 ILE A O 1
ATOM 1578 N N . PHE A 1 196 ? 19.542 0.254 2.502 1.00 65.50 196 PHE A N 1
ATOM 1579 C CA . PHE A 1 196 ? 18.681 1.306 1.957 1.00 65.50 196 PHE A CA 1
ATOM 1580 C C . PHE A 1 196 ? 19.487 2.313 1.140 1.00 65.50 196 PHE A C 1
ATOM 1582 O O . PHE A 1 196 ? 20.607 2.666 1.514 1.00 65.50 196 PHE A O 1
ATOM 1589 N N . SER A 1 197 ? 18.904 2.821 0.053 1.00 68.06 197 SER A N 1
ATOM 1590 C CA . SER A 1 197 ? 19.415 4.026 -0.599 1.00 68.06 197 SER A CA 1
ATOM 1591 C C . SER A 1 197 ? 18.962 5.277 0.178 1.00 68.06 197 SER A C 1
ATOM 1593 O O . SER A 1 197 ? 17.873 5.315 0.747 1.00 68.06 197 SER A O 1
ATOM 1595 N N . LEU A 1 198 ? 19.783 6.333 0.235 1.00 68.50 198 LEU A N 1
ATOM 1596 C CA . LEU A 1 198 ? 19.387 7.589 0.900 1.00 68.50 198 LEU A CA 1
ATOM 1597 C C . LEU A 1 198 ? 18.159 8.221 0.220 1.00 68.50 198 LEU A C 1
ATOM 1599 O O . LEU A 1 198 ? 17.245 8.694 0.890 1.00 68.50 198 LEU A O 1
ATOM 1603 N N . PHE A 1 199 ? 18.123 8.144 -1.113 1.00 67.81 199 PHE A N 1
ATOM 1604 C CA . PHE A 1 199 ? 17.007 8.575 -1.956 1.00 67.81 199 PHE A CA 1
ATOM 1605 C C . PHE A 1 199 ? 15.695 7.850 -1.614 1.00 67.81 199 PHE A C 1
ATOM 1607 O O . PHE A 1 199 ? 14.608 8.417 -1.727 1.00 67.81 199 PHE A O 1
ATOM 1614 N N . TRP A 1 200 ? 15.781 6.600 -1.149 1.00 69.62 200 TRP A N 1
ATOM 1615 C CA . TRP A 1 200 ? 14.616 5.841 -0.722 1.00 69.62 200 TRP A CA 1
ATOM 1616 C C . TRP A 1 200 ? 13.952 6.423 0.525 1.00 69.62 200 TRP A C 1
ATOM 1618 O O . TRP A 1 200 ? 12.733 6.634 0.514 1.00 69.62 200 TRP A O 1
ATOM 1628 N N . ILE A 1 201 ? 14.739 6.670 1.581 1.00 69.88 201 ILE A N 1
ATOM 1629 C CA . ILE A 1 201 ? 14.219 7.168 2.864 1.00 69.88 201 ILE A CA 1
ATOM 1630 C C . ILE A 1 201 ? 13.503 8.494 2.627 1.00 69.88 201 ILE A C 1
ATOM 1632 O O . ILE A 1 201 ? 12.359 8.662 3.047 1.00 69.88 201 ILE A O 1
ATOM 1636 N N . THR A 1 202 ? 14.146 9.410 1.902 1.00 74.50 202 THR A N 1
ATOM 1637 C CA . THR A 1 202 ? 13.625 10.765 1.693 1.00 74.50 202 THR A CA 1
ATOM 1638 C C . THR A 1 202 ? 12.298 10.769 0.944 1.00 74.50 202 THR A C 1
ATOM 1640 O O . THR A 1 202 ? 11.400 11.523 1.309 1.00 74.50 202 THR A O 1
ATOM 1643 N N . ASN A 1 203 ? 12.132 9.895 -0.051 1.00 75.31 203 ASN A N 1
ATOM 1644 C CA . ASN A 1 203 ? 10.949 9.929 -0.910 1.00 75.31 203 ASN A CA 1
ATOM 1645 C C . ASN A 1 203 ? 9.772 9.123 -0.356 1.00 75.31 203 ASN A C 1
ATOM 1647 O O . ASN A 1 203 ? 8.636 9.383 -0.735 1.00 75.31 203 ASN A O 1
ATOM 1651 N N . ASN A 1 204 ? 10.006 8.160 0.545 1.00 80.56 204 ASN A N 1
ATOM 1652 C CA . ASN A 1 204 ? 8.966 7.223 0.991 1.00 80.56 204 ASN A CA 1
ATOM 1653 C C . ASN A 1 204 ? 8.662 7.274 2.492 1.00 80.56 204 ASN A C 1
ATOM 1655 O O . ASN A 1 204 ? 7.702 6.633 2.925 1.00 80.56 204 ASN A O 1
ATOM 1659 N N . ALA A 1 205 ? 9.411 8.057 3.278 1.00 86.44 205 ALA A N 1
ATOM 1660 C CA . ALA A 1 205 ? 9.203 8.193 4.721 1.00 86.44 205 ALA A CA 1
ATOM 1661 C C . ALA A 1 205 ? 7.751 8.531 5.083 1.00 86.44 205 ALA A C 1
ATOM 1663 O O . ALA A 1 205 ? 7.185 7.904 5.974 1.00 86.44 205 ALA A O 1
ATOM 1664 N N . LEU A 1 206 ? 7.118 9.457 4.357 1.00 90.75 206 LEU A N 1
ATOM 1665 C CA . LEU A 1 206 ? 5.731 9.856 4.615 1.00 90.75 206 LEU A CA 1
ATOM 1666 C C . LEU A 1 206 ? 4.732 8.719 4.377 1.00 90.75 206 LEU A C 1
ATOM 1668 O O . LEU A 1 206 ? 3.789 8.548 5.147 1.00 90.75 206 LEU A O 1
ATOM 1672 N N . GLN A 1 207 ? 4.947 7.889 3.357 1.00 88.50 207 GLN A N 1
ATOM 1673 C CA . GLN A 1 207 ? 4.073 6.743 3.134 1.00 88.50 207 GLN A CA 1
ATOM 1674 C C . GLN A 1 207 ? 4.304 5.632 4.165 1.00 88.50 207 GLN A C 1
ATOM 1676 O O . GLN A 1 207 ? 3.347 4.993 4.601 1.00 88.50 207 GLN A O 1
ATOM 1681 N N . ILE A 1 208 ? 5.555 5.396 4.563 1.00 89.88 208 ILE A N 1
ATOM 1682 C CA . ILE A 1 208 ? 5.884 4.428 5.618 1.00 89.88 208 ILE A CA 1
ATOM 1683 C C . ILE A 1 208 ? 5.263 4.878 6.939 1.00 89.88 208 ILE A C 1
ATOM 1685 O O . ILE A 1 208 ? 4.619 4.075 7.609 1.00 89.88 208 ILE A O 1
ATOM 1689 N N . ALA A 1 209 ? 5.385 6.165 7.274 1.00 93.69 209 ALA A N 1
ATOM 1690 C CA . ALA A 1 209 ? 4.734 6.765 8.429 1.00 93.69 209 ALA A CA 1
ATOM 1691 C C . ALA A 1 209 ? 3.211 6.602 8.348 1.00 93.69 209 ALA A C 1
ATOM 1693 O O . ALA A 1 209 ? 2.604 6.128 9.303 1.00 93.69 209 ALA A O 1
ATOM 1694 N N . SER A 1 210 ? 2.600 6.893 7.193 1.00 95.19 210 SER A N 1
ATOM 1695 C CA . SER A 1 210 ? 1.162 6.698 6.969 1.00 95.19 210 SER A CA 1
ATOM 1696 C C . SER A 1 210 ? 0.718 5.263 7.285 1.00 95.19 210 SER A C 1
ATOM 1698 O O . SER A 1 210 ? -0.197 5.066 8.087 1.00 95.19 210 SER A O 1
ATOM 1700 N N . GLN A 1 211 ? 1.402 4.254 6.736 1.00 94.06 211 GLN A N 1
ATOM 1701 C CA . GLN A 1 211 ? 1.064 2.846 6.974 1.00 94.06 211 GLN A CA 1
ATOM 1702 C C . GLN A 1 211 ? 1.366 2.379 8.402 1.00 94.06 211 GLN A C 1
ATOM 1704 O O . GLN A 1 211 ? 0.601 1.584 8.951 1.00 94.06 211 GLN A O 1
ATOM 1709 N N . LEU A 1 212 ? 2.448 2.863 9.018 1.00 96.19 212 LEU A N 1
ATOM 1710 C CA . LEU A 1 212 ? 2.785 2.560 10.409 1.00 96.19 212 LEU A CA 1
ATOM 1711 C C . LEU A 1 212 ? 1.707 3.098 11.355 1.00 96.19 212 LEU A C 1
ATOM 1713 O O . LEU A 1 212 ? 1.182 2.349 12.174 1.00 96.19 212 LEU A O 1
ATOM 1717 N N . LEU A 1 213 ? 1.343 4.374 11.207 1.00 98.00 213 LEU A N 1
ATOM 1718 C CA . LEU A 1 213 ? 0.311 5.031 12.011 1.00 98.00 213 LEU A CA 1
ATOM 1719 C C . LEU A 1 213 ? -1.041 4.330 11.854 1.00 98.00 213 LEU A C 1
ATOM 1721 O O . LEU A 1 213 ? -1.699 4.044 12.852 1.00 98.00 213 LEU A O 1
ATOM 1725 N N . PHE A 1 214 ? -1.410 3.981 10.617 1.00 97.69 214 PHE A N 1
ATOM 1726 C CA . PHE A 1 214 ? -2.603 3.185 10.336 1.00 97.69 214 PHE A CA 1
ATOM 1727 C C . PHE A 1 214 ? -2.552 1.827 11.052 1.00 97.69 214 PHE A C 1
ATOM 1729 O O . PHE A 1 214 ? -3.501 1.438 11.729 1.00 97.69 214 PHE A O 1
ATOM 1736 N N . SER A 1 215 ? -1.425 1.118 10.961 1.00 97.19 215 SER A N 1
ATOM 1737 C CA . SER A 1 215 ? -1.263 -0.199 11.583 1.00 97.19 215 SER A CA 1
ATOM 1738 C C . SER A 1 215 ? -1.369 -0.124 13.104 1.00 97.19 215 SER A C 1
ATOM 1740 O O . SER A 1 215 ? -2.099 -0.912 13.699 1.00 97.19 215 SER A O 1
ATOM 1742 N N . ILE A 1 216 ? -0.713 0.855 13.737 1.00 97.75 216 ILE A N 1
ATOM 1743 C CA . ILE A 1 216 ? -0.806 1.092 15.185 1.00 97.75 216 ILE A CA 1
ATOM 1744 C C . ILE A 1 216 ? -2.251 1.415 15.583 1.00 97.75 216 ILE A C 1
ATOM 1746 O O . ILE A 1 216 ? -2.746 0.865 16.566 1.00 97.75 216 ILE A O 1
ATOM 1750 N N . ALA A 1 217 ? -2.959 2.242 14.807 1.00 97.06 217 ALA A N 1
ATOM 1751 C CA . ALA A 1 217 ? -4.362 2.551 15.070 1.00 97.06 217 ALA A CA 1
ATOM 1752 C C . ALA A 1 217 ? -5.228 1.279 15.065 1.00 97.06 217 ALA A C 1
ATOM 1754 O O . ALA A 1 217 ? -5.983 1.041 16.007 1.00 97.06 217 ALA A O 1
ATOM 1755 N N . ILE A 1 218 ? -5.060 0.403 14.070 1.00 96.56 218 ILE A N 1
ATOM 1756 C CA . ILE A 1 218 ? -5.767 -0.887 14.015 1.00 96.56 218 ILE A CA 1
ATOM 1757 C C . ILE A 1 218 ? -5.404 -1.794 15.204 1.00 96.56 218 ILE A C 1
ATOM 1759 O O . ILE A 1 218 ? -6.286 -2.453 15.758 1.00 96.56 218 ILE A O 1
ATOM 1763 N N . MET A 1 219 ? -4.144 -1.803 15.657 1.00 96.50 219 MET A N 1
ATOM 1764 C CA . MET A 1 219 ? -3.743 -2.553 16.859 1.00 96.50 219 MET A CA 1
ATOM 1765 C C . MET A 1 219 ? -4.455 -2.058 18.117 1.00 96.50 219 MET A C 1
ATOM 1767 O O . MET A 1 219 ? -4.941 -2.874 18.903 1.00 96.50 219 MET A O 1
ATOM 1771 N N . ILE A 1 220 ? -4.549 -0.736 18.290 1.00 94.44 220 ILE A N 1
ATOM 1772 C CA . ILE A 1 220 ? -5.248 -0.110 19.418 1.00 94.44 220 ILE A CA 1
ATOM 1773 C C . ILE A 1 220 ? -6.737 -0.449 19.370 1.00 94.44 220 ILE A C 1
ATOM 1775 O O . ILE A 1 220 ? -7.295 -0.886 20.382 1.00 94.44 220 ILE A O 1
ATOM 1779 N N . ALA A 1 221 ? -7.364 -0.324 18.196 1.00 92.62 221 ALA A N 1
ATOM 1780 C CA . ALA A 1 221 ? -8.769 -0.670 18.011 1.00 92.62 221 ALA A CA 1
ATOM 1781 C C . ALA A 1 221 ? -9.043 -2.140 18.352 1.00 92.62 221 ALA A C 1
ATOM 1783 O O . ALA A 1 221 ? -10.007 -2.456 19.041 1.00 92.62 221 ALA A O 1
ATOM 1784 N N . GLY A 1 222 ? -8.157 -3.049 17.940 1.00 91.25 222 GLY A N 1
ATOM 1785 C CA . GLY A 1 222 ? -8.285 -4.477 18.220 1.00 91.25 222 GLY A CA 1
ATOM 1786 C C . GLY A 1 222 ? -7.785 -4.920 19.602 1.00 91.25 222 GLY A C 1
ATOM 1787 O O . GLY A 1 222 ? -7.597 -6.126 19.801 1.00 91.25 222 GLY A O 1
ATOM 1788 N N . SER A 1 223 ? -7.531 -3.998 20.540 1.00 90.50 223 SER A N 1
ATOM 1789 C CA . SER A 1 223 ? -7.097 -4.327 21.911 1.00 90.50 223 SER A CA 1
ATOM 1790 C C . SER A 1 223 ? -8.219 -4.917 22.777 1.00 90.50 223 SER A C 1
ATOM 1792 O O . SER A 1 223 ? -7.945 -5.746 23.637 1.00 90.50 223 SER A O 1
ATOM 1794 N N . SER A 1 224 ? -9.482 -4.566 22.517 1.00 86.94 224 SER A N 1
ATOM 1795 C CA . SER A 1 224 ? -10.671 -5.129 23.178 1.00 86.94 224 SER A CA 1
ATOM 1796 C C . SER A 1 224 ? -11.775 -5.411 22.149 1.00 86.94 224 SER A C 1
ATOM 1798 O O . SER A 1 224 ? -11.618 -5.101 20.969 1.00 86.94 224 SER A O 1
ATOM 1800 N N . ASN A 1 225 ? -12.851 -6.106 22.537 1.00 84.00 225 ASN A N 1
ATOM 1801 C CA . ASN A 1 225 ? -14.019 -6.277 21.655 1.00 84.00 225 ASN A CA 1
ATOM 1802 C C . ASN A 1 225 ? -14.797 -4.967 21.528 1.00 84.00 225 ASN A C 1
ATOM 1804 O O . ASN A 1 225 ? -15.112 -4.559 20.417 1.00 84.00 225 ASN A O 1
ATOM 1808 N N . TYR A 1 226 ? -15.017 -4.288 22.654 1.00 83.88 226 TYR A N 1
ATOM 1809 C CA . TYR A 1 226 ? -15.731 -3.018 22.715 1.00 83.88 226 TYR A CA 1
ATOM 1810 C C . TYR A 1 226 ? -15.125 -1.967 21.775 1.00 83.88 226 TYR A C 1
ATOM 1812 O O . TYR A 1 226 ? -15.801 -1.467 20.884 1.00 83.88 226 TYR A O 1
ATOM 1820 N N . THR A 1 227 ? -13.814 -1.723 21.873 1.00 86.44 227 THR A N 1
ATOM 1821 C CA . THR A 1 227 ? -13.121 -0.727 21.042 1.00 86.44 227 THR A CA 1
ATOM 1822 C C . THR A 1 227 ? -13.124 -1.109 19.552 1.00 86.44 227 THR A C 1
ATOM 1824 O O . THR A 1 227 ? -13.180 -0.233 18.690 1.00 86.44 227 THR A O 1
ATOM 1827 N N . TRP A 1 228 ? -13.104 -2.404 19.221 1.00 90.50 228 TRP A N 1
ATOM 1828 C CA . TRP A 1 228 ? -13.200 -2.873 17.835 1.00 90.50 228 TRP A CA 1
ATOM 1829 C C . TRP A 1 228 ? -14.590 -2.607 17.253 1.00 90.50 228 TRP A C 1
ATOM 1831 O O . TRP A 1 228 ? -14.709 -2.055 16.160 1.00 90.50 228 TRP A O 1
ATOM 1841 N N . ILE A 1 229 ? -15.639 -2.962 17.994 1.00 87.81 229 ILE A N 1
ATOM 1842 C CA . ILE A 1 229 ? -17.035 -2.739 17.599 1.00 87.81 229 ILE A CA 1
ATOM 1843 C C . ILE A 1 229 ? -17.299 -1.237 17.427 1.00 87.81 229 ILE A C 1
ATOM 1845 O O . ILE A 1 229 ? -17.810 -0.780 16.407 1.00 87.81 229 ILE A O 1
ATOM 1849 N N . GLU A 1 230 ? -16.850 -0.444 18.388 1.00 85.75 230 GLU A N 1
ATOM 1850 C CA . GLU A 1 230 ? -16.990 1.002 18.376 1.00 85.75 230 GLU A CA 1
ATOM 1851 C C . GLU A 1 230 ? -16.268 1.666 17.186 1.00 85.75 230 GLU A C 1
ATOM 1853 O O . GLU A 1 230 ? -16.862 2.445 16.438 1.00 85.75 230 GLU A O 1
ATOM 1858 N N . LEU A 1 231 ? -14.970 1.395 17.010 1.00 88.19 231 LEU A N 1
ATOM 1859 C CA . LEU A 1 231 ? -14.138 2.167 16.080 1.00 88.19 231 LEU A CA 1
ATOM 1860 C C . LEU A 1 231 ? -14.177 1.614 14.652 1.00 88.19 231 LEU A C 1
ATOM 1862 O O . LEU A 1 231 ? -14.107 2.391 13.695 1.00 88.19 231 LEU A O 1
ATOM 1866 N N . VAL A 1 232 ? -14.299 0.291 14.502 1.00 88.62 232 VAL A N 1
ATOM 1867 C CA . VAL A 1 232 ? -14.233 -0.403 13.205 1.00 88.62 232 VAL A CA 1
ATOM 1868 C C . VAL A 1 232 ? -15.613 -0.791 12.686 1.00 88.62 232 VAL A C 1
ATOM 1870 O O . VAL A 1 232 ? -15.876 -0.593 11.499 1.00 88.62 232 VAL A O 1
ATOM 1873 N N . TRP A 1 233 ? -16.498 -1.308 13.543 1.00 85.88 233 TRP A N 1
ATOM 1874 C CA . TRP A 1 233 ? -17.863 -1.665 13.131 1.00 85.88 233 TRP A CA 1
ATOM 1875 C C . TRP A 1 233 ? -18.830 -0.480 13.144 1.00 85.88 233 TRP A C 1
ATOM 1877 O O . TRP A 1 233 ? -19.844 -0.543 12.452 1.00 85.88 233 TRP A O 1
ATOM 1887 N N . ASP A 1 234 ? -18.476 0.606 13.840 1.00 78.56 234 ASP A N 1
ATOM 1888 C CA . ASP A 1 234 ? -19.297 1.815 13.988 1.00 78.56 234 ASP A CA 1
ATOM 1889 C C . ASP A 1 234 ? -20.628 1.541 14.720 1.00 78.56 234 ASP A C 1
ATOM 1891 O O . ASP A 1 234 ? -21.664 2.103 14.379 1.00 78.56 234 ASP A O 1
ATOM 1895 N N . GLN A 1 235 ? -20.610 0.646 15.721 1.00 69.81 235 GLN A N 1
ATOM 1896 C CA . GLN A 1 235 ? -21.807 0.174 16.436 1.00 69.81 235 GLN A CA 1
ATOM 1897 C C . GLN A 1 235 ? -21.804 0.531 17.932 1.00 69.81 235 GLN A C 1
ATOM 1899 O O . GLN A 1 235 ? -21.723 -0.343 18.791 1.00 69.81 235 GLN A O 1
ATOM 1904 N N . LEU A 1 236 ? -21.897 1.819 18.267 1.00 55.75 236 LEU A N 1
ATOM 1905 C CA . LEU A 1 236 ? -22.142 2.237 19.660 1.00 55.75 236 LEU A CA 1
ATOM 1906 C C . LEU A 1 236 ? -23.637 2.340 20.001 1.00 55.75 236 LEU A C 1
ATOM 1908 O O . LEU A 1 236 ? -24.025 2.019 21.117 1.00 55.75 236 LEU A O 1
ATOM 1912 N N . ALA A 1 237 ? -24.484 2.725 19.042 1.00 48.34 237 ALA A N 1
ATOM 1913 C CA . ALA A 1 237 ? -25.900 3.005 19.305 1.00 48.34 237 ALA A CA 1
ATOM 1914 C C . ALA A 1 237 ? -26.756 1.755 19.600 1.00 48.34 237 ALA A C 1
ATOM 1916 O O . ALA A 1 237 ? -27.844 1.873 20.154 1.00 48.34 237 ALA A O 1
ATOM 1917 N N . THR A 1 238 ? -26.295 0.558 19.236 1.00 46.50 238 THR A N 1
ATOM 1918 C CA . THR A 1 238 ? -26.993 -0.704 19.532 1.00 46.50 238 THR A CA 1
ATOM 1919 C C . THR A 1 238 ? -26.557 -1.326 20.856 1.00 46.50 238 THR A C 1
ATOM 1921 O O . THR A 1 238 ? -27.382 -1.928 21.532 1.00 46.50 238 THR A O 1
ATOM 1924 N N . ALA A 1 239 ? -25.303 -1.129 21.270 1.00 42.38 239 ALA A N 1
ATOM 1925 C CA . ALA A 1 239 ? -24.783 -1.701 22.510 1.00 42.38 239 ALA A CA 1
ATOM 1926 C C . ALA A 1 239 ? -25.333 -1.000 23.765 1.00 42.38 239 ALA A C 1
ATOM 1928 O O . ALA A 1 239 ? -25.614 -1.668 24.752 1.00 42.38 239 ALA A O 1
ATOM 1929 N N . GLU A 1 240 ? -25.546 0.322 23.742 1.00 43.66 240 GLU A N 1
ATOM 1930 C CA . GLU A 1 240 ? -26.140 1.028 24.894 1.00 43.66 240 GLU A CA 1
ATOM 1931 C C . GLU A 1 240 ? -27.594 0.603 25.173 1.00 43.66 240 GLU A C 1
ATOM 1933 O O . GLU A 1 240 ? -27.990 0.566 26.337 1.00 43.66 240 GLU A O 1
ATOM 1938 N N . ASN A 1 241 ? -28.358 0.209 24.145 1.00 42.50 241 ASN A N 1
ATOM 1939 C CA . ASN A 1 241 ? -29.754 -0.225 24.293 1.00 42.50 241 ASN A CA 1
ATOM 1940 C C . ASN A 1 241 ? -29.889 -1.660 24.835 1.00 42.50 241 ASN A C 1
ATOM 1942 O O . ASN A 1 241 ? -30.795 -1.929 25.613 1.00 42.50 241 ASN A O 1
ATOM 1946 N N . GLU A 1 242 ? -28.979 -2.578 24.495 1.00 43.97 242 GLU A N 1
ATOM 1947 C CA . GLU A 1 242 ? -29.032 -3.956 25.023 1.00 43.97 242 GLU A CA 1
ATOM 1948 C C . GLU A 1 242 ? -28.654 -4.044 26.512 1.00 43.97 242 GLU A C 1
ATOM 1950 O O . GLU A 1 242 ? -29.111 -4.947 27.210 1.00 43.97 242 GLU A O 1
ATOM 1955 N N . TYR A 1 243 ? -27.863 -3.095 27.024 1.00 42.28 243 TYR A N 1
ATOM 1956 C CA . TYR A 1 243 ? -27.485 -3.037 28.442 1.00 42.28 243 TYR A CA 1
ATOM 1957 C C . TYR A 1 243 ? -28.454 -2.231 29.318 1.00 42.28 243 TYR A C 1
ATOM 1959 O O . TYR A 1 243 ? -28.341 -2.292 30.538 1.00 42.28 243 TYR A O 1
ATOM 1967 N N . THR A 1 244 ? -29.401 -1.487 28.734 1.00 43.47 244 THR A N 1
ATOM 1968 C CA . THR A 1 244 ? -30.477 -0.832 29.505 1.00 43.47 244 THR A CA 1
ATOM 1969 C C . THR A 1 244 ? -31.710 -1.719 29.694 1.00 43.47 244 THR A C 1
ATOM 1971 O O . THR A 1 244 ? -32.564 -1.391 30.515 1.00 43.47 244 THR A O 1
ATOM 1974 N N . GLU A 1 245 ? -31.801 -2.841 28.974 1.00 40.38 245 GLU A N 1
ATOM 1975 C CA . GLU A 1 245 ? -32.917 -3.797 29.057 1.00 40.38 245 GL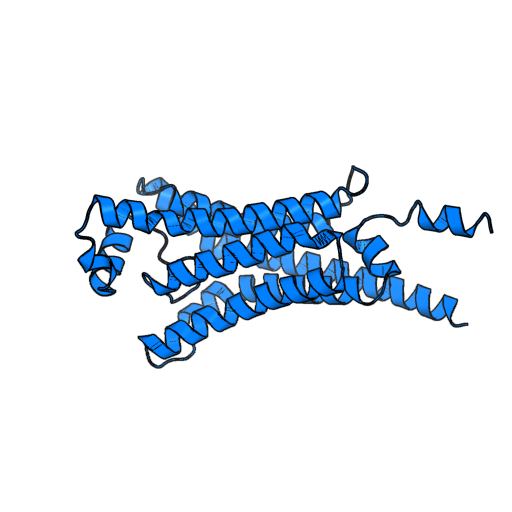U A CA 1
ATOM 1976 C C . GLU A 1 245 ? -32.604 -5.068 29.883 1.00 40.38 245 GLU A C 1
ATOM 1978 O O . GLU A 1 245 ? -33.422 -5.990 29.914 1.00 40.38 245 GLU A O 1
ATOM 1983 N N . GLN A 1 246 ? -31.463 -5.118 30.587 1.00 38.66 246 GLN A N 1
ATOM 1984 C CA . GLN A 1 246 ? -31.119 -6.160 31.577 1.00 38.66 246 GLN A CA 1
ATOM 1985 C C . GLN A 1 246 ? -31.089 -5.596 32.997 1.00 38.66 246 GLN A C 1
ATOM 1987 O O . GLN A 1 246 ? -31.556 -6.316 33.910 1.00 38.66 246 GLN A O 1
#

Solvent-accessible surface area (backbone atoms only — not comparable to full-atom values): 12440 Å² total; per-residue (Å²): 112,71,66,61,54,50,51,56,49,48,54,54,50,51,53,51,32,49,50,26,25,49,52,12,25,51,26,14,49,52,37,40,59,76,61,43,47,61,47,52,52,48,27,56,77,70,72,28,71,43,70,28,46,51,19,48,51,51,26,51,44,27,66,28,37,48,47,32,44,42,66,68,51,79,58,95,44,90,48,34,32,42,54,50,42,22,50,32,29,32,51,27,11,50,18,31,47,38,38,45,47,54,56,58,60,45,57,76,75,43,66,72,77,46,60,78,34,55,67,57,39,49,51,49,34,60,78,60,49,46,69,89,45,36,88,35,53,85,23,72,49,60,64,11,39,53,50,22,42,55,49,12,51,51,29,30,50,31,21,73,36,45,86,77,39,57,68,58,25,38,52,40,44,47,46,55,48,50,50,67,53,48,53,29,32,53,38,24,44,73,77,68,76,40,66,75,58,73,72,50,53,75,75,42,46,41,47,53,48,14,47,50,31,39,38,53,23,49,46,60,29,51,70,46,69,66,46,27,36,42,63,45,39,66,50,54,82,63,55,62,56,63,67,72,76,111